Protein AF-A0A5C8LEH9-F1 (afdb_monomer)

Solvent-accessible surface area (backbone atoms only — not comparable to full-atom values): 22007 Å² total; per-residue (Å²): 129,84,75,70,71,78,50,83,78,53,68,77,45,60,78,86,58,99,51,100,43,78,84,42,37,83,46,74,67,47,55,51,51,51,51,53,37,51,52,45,47,50,53,49,49,55,48,48,50,47,54,72,64,46,74,37,50,75,50,79,31,68,38,71,67,57,43,46,71,78,45,72,70,73,61,79,68,18,31,35,40,29,52,49,61,94,88,46,72,64,41,40,31,29,26,50,94,88,37,81,38,77,45,86,61,76,58,58,67,46,80,37,66,39,74,86,69,55,64,84,79,64,54,75,81,23,34,38,34,19,64,75,78,71,43,36,27,40,23,54,94,94,40,79,40,78,63,50,76,94,51,105,78,73,74,84,83,58,96,81,70,80,74,75,68,76,75,78,64,72,78,55,77,89,65,48,74,65,48,54,50,51,53,50,54,48,52,50,51,52,51,54,51,52,51,51,52,53,49,53,52,52,53,52,51,51,53,49,53,52,53,58,54,62,74,77,43,55,77,66,52,46,49,50,50,53,51,49,46,64,70,66,48,73,71,87,76,81,70,68,39,76,54,54,62,36,94,84,43,69,64,51,66,94,35,69,53,27,37,39,76,58,90,55,27,41,37,38,40,32,27,34,26,46,76,67,89,64,53,65,40,55,49,26,40,44,58,72,95,66,26,33,84,53,68,45,75,47,79,46,83,47,101,88,40,50,38,34,43,36,33,35,55,69,13,43,30,31,43,32,49,62,82,86,76,77,48,76,49,78,48,77,46,78,47,72,42,69,81,73,85,71,72,85,72,70,90,85,72,80,77,87,83,87,81,87,80,88,81,84,89,83,89,131

pLDDT: mean 74.54, std 18.87, range [23.38, 97.19]

Secondary structure (DSSP, 8-state):
-PPP---HHHHT---SS--S-TTTSPPHHHHHHHHHHHHHHHHHHHHHHHHHHHSSEEEEES-HHHHHHH-SS--TT-EEEE--TTTS--EEEEEETTEEEEE----SEEEESSGGGS-SS--TT-EEEETTTTEEEEEETTEEEE-S---S------TT-----TTTTTTS----HHHHHHHHHHHHHHHHHHHHHHHHHHHHHHHHHHHHHHHHS-HHHHHHHHHHHHHHS------PEEPEE-TT--EEEEEEEEEEEETTEEEEEEEEEE----SEEEEEE--GGGS-SS-EEEEEEETTEEEEEEE-TT-EEEEEE-S-S-EE--EEEEEE----------TT----------------

Mean predicted aligned error: 21.25 Å

Radius of gyration: 31.83 Å; Cα contacts (8 Å, |Δi|>4): 447; chains: 1; bounding box: 82×80×78 Å

Structure (mmCIF, N/CA/C/O backbone):
data_AF-A0A5C8LEH9-F1
#
_entry.id   AF-A0A5C8LEH9-F1
#
loop_
_atom_site.group_PDB
_atom_site.id
_atom_site.type_symbol
_atom_site.label_atom_id
_atom_site.label_alt_id
_atom_site.label_comp_id
_atom_site.label_asym_id
_atom_site.label_entity_id
_atom_site.label_seq_id
_atom_site.pdbx_PDB_ins_code
_atom_site.Cartn_x
_atom_site.Cartn_y
_atom_site.Cartn_z
_atom_site.occupancy
_atom_site.B_iso_or_equiv
_atom_site.auth_seq_id
_atom_site.auth_comp_id
_atom_site.auth_asym_id
_atom_site.auth_atom_id
_atom_site.pdbx_PDB_model_num
ATOM 1 N N . MET A 1 1 ? -22.949 -15.343 6.586 1.00 51.31 1 MET A N 1
ATOM 2 C CA . MET A 1 1 ? -24.120 -15.179 7.479 1.00 51.31 1 MET A CA 1
ATOM 3 C C . MET A 1 1 ? -24.837 -13.888 7.100 1.00 51.31 1 MET A C 1
ATOM 5 O O . MET A 1 1 ? -24.166 -13.008 6.572 1.00 51.31 1 MET A O 1
ATOM 9 N N . PRO A 1 2 ? -26.169 -13.786 7.243 1.00 67.38 2 PRO A N 1
ATOM 10 C CA . PRO A 1 2 ? -26.874 -12.527 7.000 1.00 67.38 2 PRO A CA 1
ATOM 11 C C . PRO A 1 2 ? -26.439 -11.469 8.025 1.00 67.38 2 PRO A C 1
ATOM 13 O O . PRO A 1 2 ? -26.279 -11.807 9.193 1.00 67.38 2 PRO A O 1
ATOM 16 N N . ALA A 1 3 ? -26.257 -10.225 7.574 1.00 75.94 3 ALA A N 1
ATOM 17 C CA . ALA A 1 3 ? -25.852 -9.108 8.426 1.00 75.94 3 ALA A CA 1
ATOM 18 C C . ALA A 1 3 ? -26.869 -8.857 9.550 1.00 75.94 3 ALA A C 1
ATOM 20 O O . ALA A 1 3 ? -28.086 -8.993 9.342 1.00 75.94 3 ALA A O 1
ATOM 21 N N . ALA A 1 4 ? -26.367 -8.475 10.722 1.00 81.00 4 ALA A N 1
ATOM 22 C CA . ALA A 1 4 ? -27.166 -8.147 11.888 1.00 81.00 4 ALA A CA 1
ATOM 23 C C . ALA A 1 4 ? -28.152 -7.016 11.562 1.00 81.00 4 ALA A C 1
ATOM 25 O O . ALA A 1 4 ? -27.849 -6.067 10.829 1.00 81.00 4 ALA A O 1
ATOM 26 N N . ARG A 1 5 ? -29.370 -7.147 12.093 1.00 83.06 5 ARG A N 1
ATOM 27 C CA . ARG A 1 5 ? -30.445 -6.165 11.936 1.00 83.06 5 ARG A CA 1
ATOM 28 C C . ARG A 1 5 ? -30.811 -5.578 13.294 1.00 83.06 5 ARG A C 1
ATOM 30 O O . ARG A 1 5 ? -30.760 -6.321 14.273 1.00 83.06 5 ARG A O 1
ATOM 37 N N . PRO A 1 6 ? -31.269 -4.313 13.326 1.00 84.75 6 PRO A N 1
ATOM 38 C CA . PRO A 1 6 ? -31.858 -3.727 14.520 1.00 84.75 6 PRO A CA 1
ATOM 39 C C . PRO A 1 6 ? -32.951 -4.617 15.111 1.00 84.75 6 PRO A C 1
ATOM 41 O O . PRO A 1 6 ? -33.806 -5.147 14.389 1.00 84.75 6 PRO A O 1
ATOM 44 N N . SER A 1 7 ? -32.943 -4.740 16.430 1.00 86.56 7 SER A N 1
ATOM 45 C CA . SER A 1 7 ? -34.002 -5.332 17.223 1.00 86.56 7 SER A CA 1
ATOM 46 C C . SER A 1 7 ? -35.297 -4.542 17.039 1.00 86.56 7 SER A C 1
ATOM 48 O O . SER A 1 7 ? -35.306 -3.363 16.669 1.00 86.56 7 SER A O 1
ATOM 50 N N . SER A 1 8 ? -36.431 -5.178 17.332 1.00 83.06 8 SER A N 1
ATOM 51 C CA . SER A 1 8 ? -37.731 -4.499 17.289 1.00 83.06 8 SER A CA 1
ATOM 52 C C . SER A 1 8 ? -37.801 -3.300 18.238 1.00 83.06 8 SER A C 1
ATOM 54 O O . SER A 1 8 ? -38.553 -2.371 17.980 1.00 83.06 8 SER A O 1
ATOM 56 N N . ASN A 1 9 ? -37.021 -3.313 19.322 1.00 74.94 9 ASN A N 1
ATOM 57 C CA . ASN A 1 9 ? -37.016 -2.243 20.316 1.00 74.94 9 ASN A CA 1
ATOM 58 C C . ASN A 1 9 ? -36.163 -1.047 19.887 1.00 74.94 9 ASN A C 1
ATOM 60 O O . ASN A 1 9 ? -36.486 0.076 20.266 1.00 74.94 9 ASN A O 1
ATOM 64 N N . PHE A 1 10 ? -35.103 -1.279 19.109 1.00 78.50 10 PHE A N 1
ATOM 65 C CA . PHE A 1 10 ? -34.231 -0.219 18.611 1.00 78.50 10 PHE A CA 1
ATOM 66 C C . PHE A 1 10 ? -34.778 0.424 17.331 1.00 78.50 10 PHE A C 1
ATOM 68 O O . PHE A 1 10 ? -34.770 1.646 17.197 1.00 78.50 10 PHE A O 1
ATOM 75 N N . LYS A 1 11 ? -35.344 -0.387 16.426 1.00 78.31 11 LYS A N 1
ATOM 76 C CA . LYS A 1 11 ? -35.907 0.052 15.137 1.00 78.31 11 LYS A CA 1
ATOM 77 C C . LYS A 1 11 ? -36.889 1.227 15.253 1.00 78.31 11 LYS A C 1
ATOM 79 O O . LYS A 1 11 ? -36.925 2.073 14.363 1.00 78.31 11 LYS A O 1
ATOM 84 N N . ASP A 1 12 ? -37.710 1.242 16.301 1.00 73.25 12 ASP A N 1
ATOM 85 C CA . ASP A 1 12 ? -38.830 2.178 16.435 1.00 73.25 12 ASP A CA 1
ATOM 86 C C . ASP A 1 12 ? -38.492 3.404 17.317 1.00 73.25 12 ASP A C 1
ATOM 88 O O . ASP A 1 12 ? -39.370 4.220 17.605 1.00 73.25 12 ASP A O 1
ATOM 92 N N . LYS A 1 13 ? -37.231 3.562 17.753 1.00 73.50 13 LYS A N 1
ATOM 93 C CA . LYS A 1 13 ? -36.782 4.713 18.555 1.00 73.50 13 LYS A CA 1
ATOM 94 C C . LYS A 1 13 ? -36.331 5.872 17.666 1.00 73.50 13 LYS A C 1
ATOM 96 O O . LYS A 1 13 ? -35.558 5.701 16.730 1.00 73.50 13 LYS A O 1
ATOM 101 N N . THR A 1 14 ? -36.777 7.083 17.995 1.00 63.03 14 THR A N 1
ATOM 102 C CA . THR A 1 14 ? -36.418 8.315 17.277 1.00 63.03 14 THR A CA 1
ATOM 103 C C . THR A 1 14 ? -36.015 9.394 18.271 1.00 63.03 14 THR A C 1
ATOM 105 O O . THR A 1 14 ? -36.868 9.931 18.977 1.00 63.03 14 THR A O 1
ATOM 108 N N . ASN A 1 15 ? -34.731 9.752 18.306 1.00 59.22 15 ASN A N 1
ATOM 109 C CA . ASN A 1 15 ? -34.215 10.755 19.239 1.00 59.22 15 ASN A CA 1
ATOM 110 C C . ASN A 1 15 ? -34.188 12.159 18.605 1.00 59.22 15 ASN A C 1
ATOM 112 O O . ASN A 1 15 ? -33.140 12.778 18.464 1.00 59.22 15 ASN A O 1
ATOM 116 N N . ILE A 1 16 ? -35.348 12.636 18.141 1.00 56.56 16 ILE A N 1
ATOM 117 C CA . ILE A 1 16 ? -35.473 13.959 17.495 1.00 56.56 16 ILE A CA 1
ATOM 118 C C . ILE A 1 16 ? -35.630 15.065 18.552 1.00 56.56 16 ILE A C 1
ATOM 120 O O . ILE A 1 16 ? -35.364 16.238 18.297 1.00 56.56 16 ILE A O 1
ATOM 124 N N . THR A 1 17 ? -36.066 14.721 19.765 1.00 55.75 17 THR A N 1
ATOM 125 C CA . THR A 1 17 ? -36.229 15.675 20.867 1.00 55.75 17 THR A CA 1
ATOM 126 C C . THR A 1 17 ? -36.029 14.932 22.187 1.00 55.75 17 THR A C 1
ATOM 128 O O . THR A 1 17 ? -36.662 13.886 22.352 1.00 55.75 17 THR A O 1
ATOM 131 N N . PRO A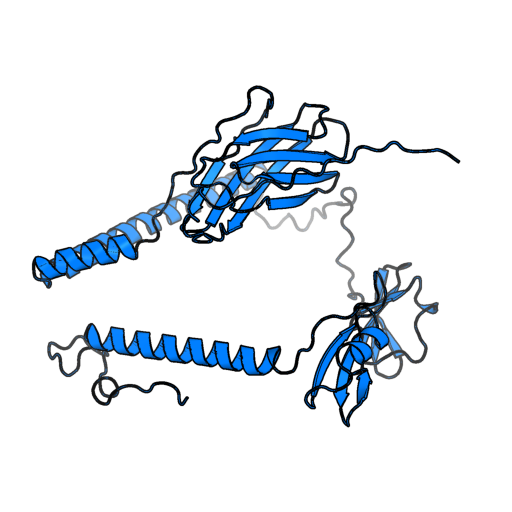 1 18 ? -35.194 15.432 23.122 1.00 54.06 18 PRO A N 1
ATOM 132 C CA . PRO A 1 18 ? -35.010 14.803 24.426 1.00 54.06 18 PRO A CA 1
ATOM 133 C C . PRO A 1 18 ? -36.369 14.644 25.109 1.00 54.06 18 PRO A C 1
ATOM 135 O O . PRO A 1 18 ? -37.055 15.620 25.418 1.00 54.06 18 PRO A O 1
ATOM 138 N N . SER A 1 19 ? -36.794 13.399 25.269 1.00 57.44 19 SER A N 1
ATOM 139 C CA . SER A 1 19 ? -38.095 13.020 25.803 1.00 57.44 19 SER A CA 1
ATOM 140 C C . SER A 1 19 ? -37.845 12.290 27.108 1.00 57.44 19 SER A C 1
ATOM 142 O O . SER A 1 19 ? -37.077 11.340 27.139 1.00 57.44 19 SER A O 1
ATOM 144 N N . VAL A 1 20 ? -38.551 12.666 28.175 1.00 61.78 20 VAL A N 1
ATOM 145 C CA . VAL A 1 20 ? -38.455 12.039 29.512 1.00 61.78 20 VAL A CA 1
ATOM 146 C C . VAL A 1 20 ? -38.874 10.554 29.529 1.00 61.78 20 VAL A C 1
ATOM 148 O O . VAL A 1 20 ? -38.928 9.920 30.583 1.00 61.78 20 VAL A O 1
ATOM 151 N N . ASN A 1 21 ? -39.243 9.991 28.377 1.00 69.31 21 ASN A N 1
ATOM 152 C CA . ASN A 1 21 ? -39.763 8.645 28.234 1.00 69.31 21 ASN A CA 1
ATOM 153 C C . ASN A 1 21 ? -38.708 7.701 27.638 1.00 69.31 21 ASN A C 1
ATOM 155 O O . ASN A 1 21 ? -38.449 7.713 26.433 1.00 69.31 21 ASN A O 1
ATOM 159 N N . ARG A 1 22 ? -38.207 6.781 28.474 1.00 61.84 22 ARG A N 1
ATOM 160 C CA . ARG A 1 22 ? -37.277 5.695 28.100 1.00 61.84 22 ARG A CA 1
ATOM 161 C C . ARG A 1 22 ? -37.752 4.796 26.948 1.00 61.84 22 ARG A C 1
ATOM 163 O O . ARG A 1 22 ? -36.949 4.060 26.391 1.00 61.84 22 ARG A O 1
ATOM 170 N N . LYS A 1 23 ? -39.042 4.810 26.587 1.00 66.38 23 LYS A N 1
ATOM 171 C CA . LYS A 1 23 ? -39.544 4.085 25.403 1.00 66.38 23 LYS A CA 1
ATOM 172 C C . LYS A 1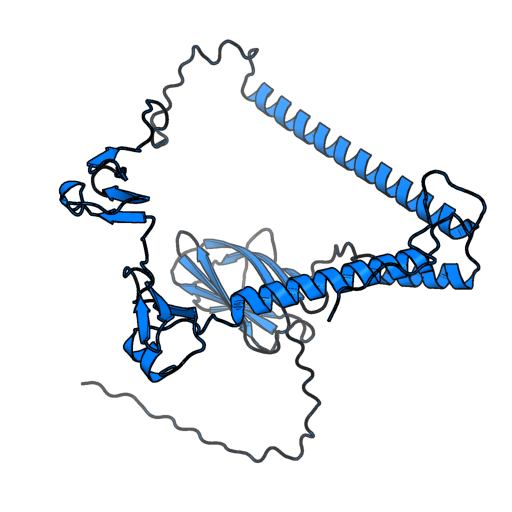 23 ? -39.220 4.786 24.083 1.00 66.38 23 LYS A C 1
ATOM 174 O O . LYS A 1 23 ? -39.227 4.132 23.050 1.00 66.38 23 LYS A O 1
ATOM 179 N N . THR A 1 24 ? -38.982 6.094 24.117 1.00 63.78 24 THR A N 1
ATOM 180 C CA . THR A 1 24 ? -38.711 6.929 22.936 1.00 63.78 24 THR A CA 1
ATOM 181 C C . THR A 1 24 ? -37.273 7.435 22.880 1.00 63.78 24 THR A C 1
ATOM 183 O O . THR A 1 24 ? -36.835 7.894 21.832 1.00 63.78 24 THR A O 1
ATOM 186 N N . GLU A 1 25 ? -36.552 7.364 23.998 1.00 69.69 25 GLU A N 1
ATOM 187 C CA . GLU A 1 25 ? -35.171 7.821 24.120 1.00 69.69 25 GLU A CA 1
ATOM 188 C C . GLU A 1 25 ? -34.191 6.662 23.886 1.00 69.69 25 GLU A C 1
ATOM 190 O O . GLU A 1 25 ? -34.453 5.526 24.295 1.00 69.69 25 GLU A O 1
ATOM 195 N N . ALA A 1 26 ? -33.073 6.953 23.219 1.00 73.12 26 ALA A N 1
ATOM 196 C CA . ALA A 1 26 ? -31.990 5.993 23.049 1.00 73.12 26 ALA A CA 1
ATOM 197 C C . ALA A 1 26 ? -31.284 5.770 24.397 1.00 73.12 26 ALA A C 1
ATOM 199 O O . ALA A 1 26 ? -30.818 6.720 25.028 1.00 73.12 26 ALA A O 1
ATOM 200 N N . THR A 1 27 ? -31.222 4.524 24.850 1.00 79.81 27 THR A N 1
ATOM 201 C CA . THR A 1 27 ? -30.553 4.101 26.080 1.00 79.81 27 THR A CA 1
ATOM 202 C C . THR A 1 27 ? -29.141 3.600 25.782 1.00 79.81 27 THR A C 1
ATOM 204 O O . THR A 1 27 ? -28.771 3.385 24.628 1.00 79.81 27 THR A O 1
ATOM 207 N N . ALA A 1 28 ? -28.333 3.394 26.824 1.00 76.75 28 ALA A N 1
ATOM 208 C CA . ALA A 1 28 ? -26.988 2.838 26.671 1.00 76.75 28 ALA A CA 1
ATOM 209 C C . ALA A 1 28 ? -27.004 1.467 25.968 1.00 76.75 28 ALA A C 1
ATOM 211 O O . ALA A 1 28 ? -26.130 1.183 25.154 1.00 76.75 28 ALA A O 1
ATOM 212 N N . GLU A 1 29 ? -28.028 0.653 26.228 1.00 77.38 29 GLU A N 1
ATOM 213 C CA . GLU A 1 29 ? -28.230 -0.643 25.580 1.00 77.38 29 GLU A CA 1
ATOM 214 C C . GLU A 1 29 ? -28.508 -0.503 24.077 1.00 77.38 29 GLU A C 1
ATOM 216 O O . GLU A 1 29 ? -28.007 -1.305 23.294 1.00 77.38 29 GLU A O 1
ATOM 221 N N . ASP A 1 30 ? -29.241 0.532 23.653 1.00 78.38 30 ASP A N 1
ATOM 222 C CA . ASP A 1 30 ? -29.480 0.791 22.227 1.00 78.38 30 ASP A CA 1
ATOM 223 C C . ASP A 1 30 ? -28.192 1.214 21.508 1.00 78.38 30 ASP A C 1
ATOM 225 O O . ASP A 1 30 ? -27.934 0.791 20.384 1.00 78.38 30 ASP A O 1
ATOM 229 N N . PHE A 1 31 ? -27.356 2.036 22.153 1.00 81.88 31 PHE A N 1
ATOM 230 C CA . PHE A 1 31 ? -26.053 2.417 21.598 1.00 81.88 31 PHE A CA 1
ATOM 231 C C . PHE A 1 31 ? -25.092 1.228 21.529 1.00 81.88 31 PHE A C 1
ATOM 233 O O . PHE A 1 31 ? -24.331 1.114 20.569 1.00 81.88 31 PHE A O 1
ATOM 240 N N . GLN A 1 32 ? -25.151 0.322 22.508 1.00 82.94 32 GLN A N 1
ATOM 241 C CA . GLN A 1 32 ? -24.412 -0.934 22.461 1.00 82.94 32 GLN A CA 1
ATOM 242 C C . GLN A 1 32 ? -24.888 -1.817 21.298 1.00 82.94 32 GLN A C 1
ATOM 244 O O . GLN A 1 32 ? -24.053 -2.354 20.572 1.00 82.94 32 GLN A O 1
ATOM 249 N N . GLU A 1 33 ? -26.202 -1.936 21.085 1.00 86.50 33 GLU A N 1
ATOM 250 C CA . GLU A 1 33 ? -26.772 -2.676 19.953 1.00 86.50 33 GLU A CA 1
ATOM 251 C C . GLU A 1 33 ? -26.346 -2.061 18.608 1.00 86.50 33 GLU A C 1
ATOM 253 O O . GLU A 1 33 ? -25.909 -2.777 17.708 1.00 86.50 33 GLU A O 1
ATOM 258 N N . ALA A 1 34 ? -26.401 -0.732 18.480 1.00 84.00 34 ALA A N 1
ATOM 259 C CA . ALA A 1 34 ? -25.951 -0.024 17.284 1.00 84.00 34 ALA A CA 1
ATOM 260 C C . ALA A 1 34 ? -24.462 -0.269 16.994 1.00 84.00 34 ALA A C 1
ATOM 262 O O . ALA A 1 34 ? -24.105 -0.569 15.856 1.00 84.00 34 ALA A O 1
ATOM 263 N N . GLY A 1 35 ? -23.607 -0.198 18.022 1.00 86.50 35 GLY A N 1
ATOM 264 C CA . GLY A 1 35 ? -22.182 -0.514 17.906 1.00 86.50 35 GLY A CA 1
ATOM 265 C C . GLY A 1 35 ? -21.944 -1.942 17.413 1.00 86.50 35 GLY A C 1
ATOM 266 O O . GLY A 1 35 ? -21.220 -2.142 16.446 1.00 86.50 35 GLY A O 1
ATOM 267 N N . GLN A 1 36 ? -22.642 -2.924 17.990 1.00 86.94 36 GLN A N 1
ATOM 268 C CA . GLN A 1 36 ? -22.547 -4.325 17.562 1.00 86.94 36 GLN A CA 1
ATOM 269 C C . GLN A 1 36 ? -22.993 -4.539 16.109 1.00 86.94 36 GLN A C 1
ATOM 271 O O . GLN A 1 36 ? -22.399 -5.350 15.401 1.00 86.94 36 GLN A O 1
ATOM 276 N N . ILE A 1 37 ? -24.024 -3.822 15.650 1.00 87.12 37 ILE A N 1
ATOM 277 C CA . ILE A 1 37 ? -24.474 -3.876 14.251 1.00 87.12 37 ILE A CA 1
ATOM 278 C C . ILE A 1 37 ? -23.410 -3.285 13.319 1.00 87.12 37 ILE A C 1
ATOM 280 O O . ILE A 1 37 ? -23.141 -3.868 12.269 1.00 87.12 37 ILE A O 1
ATOM 284 N N . PHE A 1 38 ? -22.792 -2.160 13.691 1.00 87.69 38 PHE A N 1
ATOM 285 C CA . PHE A 1 38 ? -21.712 -1.572 12.898 1.00 87.69 38 PHE A CA 1
ATOM 286 C C . PHE A 1 38 ? -20.486 -2.484 12.830 1.00 87.69 38 PHE A C 1
ATOM 288 O O . PHE A 1 38 ? -19.962 -2.688 11.737 1.00 87.69 38 PHE A O 1
ATOM 295 N N . ASP A 1 39 ? -20.086 -3.088 13.949 1.00 88.94 39 ASP A N 1
ATOM 296 C CA . ASP A 1 39 ? -18.977 -4.044 13.989 1.00 88.94 39 ASP A CA 1
ATOM 297 C C . ASP A 1 39 ? -19.269 -5.285 13.127 1.00 88.94 39 ASP A C 1
ATOM 299 O O . ASP A 1 39 ? -18.402 -5.745 12.385 1.00 88.94 39 ASP A O 1
ATOM 303 N N . ASP A 1 40 ? -20.491 -5.830 13.169 1.00 90.12 40 ASP A N 1
ATOM 304 C CA . ASP A 1 40 ? -20.900 -6.950 12.306 1.00 90.12 40 ASP A CA 1
ATOM 305 C C . ASP A 1 40 ? -20.823 -6.583 10.816 1.00 90.12 40 ASP A C 1
ATOM 307 O O . ASP A 1 40 ? -20.315 -7.361 10.005 1.00 90.12 40 ASP A O 1
ATOM 311 N N . HIS A 1 41 ? -21.278 -5.382 10.446 1.00 86.25 41 HIS A N 1
ATOM 312 C CA . HIS A 1 41 ? -21.237 -4.917 9.057 1.00 86.25 41 HIS A CA 1
ATOM 313 C C . HIS A 1 41 ? -19.805 -4.674 8.585 1.00 86.25 41 HIS A C 1
ATOM 315 O O . HIS A 1 41 ? -19.472 -5.098 7.480 1.00 86.25 41 HIS A O 1
ATOM 321 N N . ALA A 1 42 ? -18.958 -4.061 9.415 1.00 83.00 42 ALA A N 1
ATOM 322 C CA . ALA A 1 42 ? -17.541 -3.869 9.122 1.00 83.00 42 ALA A CA 1
ATOM 323 C C . ALA A 1 42 ? -16.840 -5.218 8.902 1.00 83.00 42 ALA A C 1
ATOM 325 O O . ALA A 1 42 ? -16.275 -5.447 7.838 1.00 83.00 42 ALA A O 1
ATOM 326 N N . ASN A 1 43 ? -17.010 -6.168 9.828 1.00 83.06 43 ASN A N 1
ATOM 327 C CA . ASN A 1 43 ? -16.460 -7.518 9.690 1.00 83.06 43 ASN A CA 1
ATOM 328 C C . ASN A 1 43 ? -16.966 -8.231 8.428 1.00 83.06 43 ASN A C 1
ATOM 330 O O . ASN A 1 43 ? -16.220 -8.970 7.784 1.00 83.06 43 ASN A O 1
ATOM 334 N N . ARG A 1 44 ? -18.242 -8.048 8.060 1.00 83.94 44 ARG A N 1
ATOM 335 C CA . ARG A 1 44 ? -18.797 -8.672 6.855 1.00 83.94 44 ARG A CA 1
ATOM 336 C C . ARG A 1 44 ? -18.253 -8.038 5.579 1.00 83.94 44 ARG A C 1
ATOM 338 O O . ARG A 1 44 ? -18.069 -8.771 4.610 1.00 83.94 44 ARG A O 1
ATOM 345 N N . ILE A 1 45 ? -18.018 -6.728 5.566 1.00 80.69 45 ILE A N 1
ATOM 346 C CA . ILE A 1 45 ? -17.363 -6.033 4.453 1.00 80.69 45 ILE A CA 1
ATOM 347 C C . ILE A 1 45 ? -15.923 -6.516 4.330 1.00 80.69 45 ILE A C 1
ATOM 349 O O . ILE A 1 45 ? -15.567 -6.979 3.255 1.00 80.69 45 ILE A O 1
ATOM 353 N N . ASP A 1 46 ? -15.159 -6.541 5.421 1.00 77.31 46 ASP A N 1
ATOM 354 C CA . ASP A 1 46 ? -13.784 -7.049 5.425 1.00 77.31 46 ASP A CA 1
ATOM 355 C C . ASP A 1 46 ? -13.729 -8.495 4.929 1.00 77.31 46 ASP A C 1
ATOM 357 O O . ASP A 1 46 ? -12.890 -8.855 4.108 1.00 77.31 46 ASP A O 1
ATOM 361 N N . GLN A 1 47 ? -14.663 -9.340 5.375 1.00 78.50 47 GLN A N 1
ATOM 362 C CA . GLN A 1 47 ? -14.766 -10.713 4.896 1.00 78.50 47 GLN A CA 1
ATOM 363 C C . GLN A 1 47 ? -15.101 -10.770 3.403 1.00 78.50 47 GLN A C 1
ATOM 365 O O . GLN A 1 47 ? -14.514 -11.580 2.697 1.00 78.50 47 GLN A O 1
ATOM 370 N N . LEU A 1 48 ? -16.040 -9.954 2.920 1.00 76.88 48 LEU A N 1
ATOM 371 C CA . LEU A 1 48 ? -16.415 -9.920 1.507 1.00 76.88 48 LEU A CA 1
ATOM 372 C C . LEU A 1 48 ? -15.286 -9.378 0.637 1.00 76.88 48 LEU A C 1
ATOM 374 O O . LEU A 1 48 ? -15.066 -9.918 -0.436 1.00 76.88 48 LEU A O 1
ATOM 378 N N . GLU A 1 49 ? -14.558 -8.358 1.078 1.00 75.44 49 GLU A N 1
ATOM 379 C CA . GLU A 1 49 ? -13.368 -7.868 0.387 1.00 75.44 49 GLU A CA 1
ATOM 380 C C . GLU A 1 49 ? -12.277 -8.934 0.379 1.00 75.44 49 GLU A C 1
ATOM 382 O O . GLU A 1 49 ? -11.669 -9.181 -0.657 1.00 75.44 49 GLU A O 1
ATOM 387 N N . ASN A 1 50 ? -12.083 -9.642 1.490 1.00 69.94 50 ASN A N 1
ATOM 388 C CA . ASN A 1 50 ? -11.110 -10.721 1.559 1.00 69.94 50 ASN A CA 1
ATOM 389 C C . ASN A 1 50 ? -11.511 -11.908 0.655 1.00 69.94 50 ASN A C 1
ATOM 391 O O . ASN A 1 50 ? -10.693 -12.423 -0.103 1.00 69.94 50 ASN A O 1
ATOM 395 N N . GLU A 1 51 ? -12.793 -12.281 0.644 1.00 72.88 51 GLU A N 1
ATOM 396 C CA . GLU A 1 51 ? -13.368 -13.277 -0.272 1.00 72.88 51 GLU A CA 1
ATOM 397 C C . GLU A 1 51 ? -13.234 -12.831 -1.742 1.00 72.88 51 GLU A C 1
ATOM 399 O O . GLU A 1 51 ? -12.836 -13.628 -2.585 1.00 72.88 51 GLU A O 1
ATOM 404 N N . LEU A 1 52 ? -13.501 -11.562 -2.060 1.00 64.75 52 LEU A N 1
ATOM 405 C CA . LEU A 1 52 ? -13.507 -11.045 -3.433 1.00 64.75 52 LEU A CA 1
ATOM 406 C C . LEU A 1 52 ? -12.097 -10.797 -3.995 1.00 64.75 52 LEU A C 1
ATOM 408 O O . LEU A 1 52 ? -11.878 -10.985 -5.190 1.00 64.75 52 LEU A O 1
ATOM 412 N N . TYR A 1 53 ? -11.144 -10.364 -3.164 1.00 59.09 53 TYR A N 1
ATOM 413 C CA . TYR A 1 53 ? -9.793 -9.998 -3.605 1.00 59.09 53 TYR A CA 1
ATOM 414 C C . TYR A 1 53 ? -8.751 -11.104 -3.411 1.00 59.09 53 TYR A C 1
ATOM 416 O O . TYR A 1 53 ? -7.776 -11.133 -4.165 1.00 59.09 53 TYR A O 1
ATOM 424 N N . HIS A 1 54 ? -8.932 -12.026 -2.457 1.00 64.75 54 HIS A N 1
ATOM 425 C CA . HIS A 1 54 ? -7.926 -13.054 -2.165 1.00 64.75 54 HIS A CA 1
ATOM 426 C C . HIS A 1 54 ? -8.300 -14.468 -2.599 1.00 64.75 54 HIS A C 1
ATOM 428 O O . HIS A 1 54 ? -7.386 -15.268 -2.789 1.00 64.75 54 HIS A O 1
ATOM 434 N N . GLN A 1 55 ? -9.582 -14.804 -2.798 1.00 67.31 55 GLN A N 1
ATOM 435 C CA . GLN A 1 55 ? -9.941 -16.186 -3.149 1.00 67.31 55 GLN A CA 1
ATOM 436 C C . GLN A 1 55 ? -9.359 -16.615 -4.505 1.00 67.31 55 GLN A C 1
ATOM 438 O O . GLN A 1 55 ? -8.974 -17.772 -4.673 1.00 67.31 55 GLN A O 1
ATOM 443 N N . ASP A 1 56 ? -9.224 -15.661 -5.424 1.00 84.31 56 ASP A N 1
ATOM 444 C CA . ASP A 1 56 ? -8.709 -15.896 -6.768 1.00 84.31 56 ASP A CA 1
ATOM 445 C C 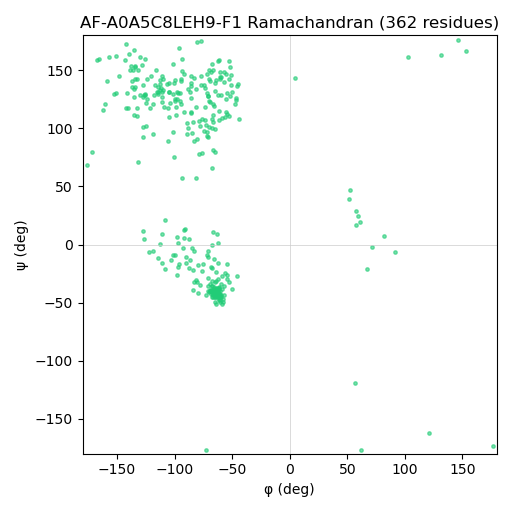. ASP A 1 56 ? -7.243 -15.471 -6.932 1.00 84.31 56 ASP A C 1
ATOM 447 O O . ASP A 1 56 ? -6.637 -15.782 -7.953 1.00 84.31 56 ASP A O 1
ATOM 451 N N . PHE A 1 57 ? -6.628 -14.785 -5.961 1.00 90.50 57 PHE A N 1
ATOM 452 C CA . PHE A 1 57 ? -5.233 -14.360 -6.095 1.00 90.50 57 PHE A CA 1
ATOM 453 C C . PHE A 1 57 ? -4.257 -15.454 -5.653 1.00 90.50 57 PHE A C 1
ATOM 455 O O . PHE A 1 57 ? -4.126 -15.768 -4.473 1.00 90.50 57 PHE A O 1
ATOM 462 N N . ILE A 1 58 ? -3.506 -15.991 -6.611 1.00 92.25 58 ILE A N 1
ATOM 463 C CA . ILE A 1 58 ? -2.567 -17.100 -6.401 1.00 92.25 58 ILE A CA 1
ATOM 464 C C . ILE A 1 58 ? -1.172 -16.623 -5.960 1.00 92.25 58 ILE A C 1
ATOM 466 O O . ILE A 1 58 ? -0.410 -17.393 -5.374 1.00 92.25 58 ILE A O 1
ATOM 470 N N . GLY A 1 59 ? -0.824 -15.355 -6.203 1.00 90.50 59 GLY A N 1
ATOM 471 C CA . GLY A 1 59 ? 0.428 -14.751 -5.738 1.00 90.50 59 GLY A CA 1
ATOM 472 C C . GLY A 1 59 ? 1.333 -14.205 -6.844 1.00 90.50 59 GLY A C 1
ATOM 473 O O . GLY A 1 59 ? 0.909 -13.952 -7.976 1.00 90.50 59 GLY A O 1
ATOM 474 N N . TYR A 1 60 ? 2.604 -14.007 -6.483 1.00 92.06 60 TYR A N 1
ATOM 475 C CA . TYR A 1 60 ? 3.646 -13.461 -7.351 1.00 92.06 60 TYR A CA 1
ATOM 476 C C . TYR A 1 60 ? 4.628 -14.543 -7.796 1.00 92.06 60 TYR A C 1
ATOM 478 O O . TYR A 1 60 ? 5.082 -15.351 -6.988 1.00 92.06 60 TYR A O 1
ATOM 486 N N . PHE A 1 61 ? 5.009 -14.516 -9.072 1.00 94.75 61 PHE A N 1
ATOM 487 C CA . PHE A 1 61 ? 5.904 -15.502 -9.677 1.00 94.75 61 PHE A CA 1
ATOM 488 C C . PHE A 1 61 ? 6.979 -14.825 -10.522 1.00 94.75 61 PHE A C 1
ATOM 490 O O . PHE A 1 61 ? 6.781 -13.732 -11.042 1.00 94.75 61 PHE A O 1
ATOM 497 N N . SER A 1 62 ? 8.126 -15.481 -10.685 1.00 92.50 62 SER A N 1
ATOM 498 C CA . SER A 1 62 ? 9.223 -14.961 -11.512 1.00 92.50 62 SER A CA 1
ATOM 499 C C . SER A 1 62 ? 9.103 -15.336 -12.989 1.00 92.50 62 SER A C 1
ATOM 501 O O . SER A 1 62 ? 9.849 -14.811 -13.805 1.00 92.50 62 SER A O 1
ATOM 503 N N . SER A 1 63 ? 8.225 -16.284 -13.336 1.00 93.75 63 SER A N 1
ATOM 504 C CA . SER A 1 63 ? 7.998 -16.746 -14.713 1.00 93.75 63 SER A CA 1
ATOM 505 C C . SER A 1 63 ? 6.712 -17.569 -14.835 1.00 93.75 63 SER A C 1
ATOM 507 O O . SER A 1 63 ? 6.259 -18.163 -13.850 1.00 93.75 63 SER A O 1
ATOM 509 N N . LEU A 1 64 ? 6.165 -17.688 -16.054 1.00 93.81 64 LEU A N 1
ATOM 510 C CA . LEU A 1 64 ? 4.984 -18.527 -16.318 1.00 93.81 64 LEU A CA 1
ATOM 511 C C . LEU A 1 64 ? 5.261 -19.999 -16.001 1.00 93.81 64 LEU A C 1
ATOM 513 O O . LEU A 1 64 ? 4.406 -20.682 -15.448 1.00 93.81 64 LEU A O 1
ATOM 517 N N . ALA A 1 65 ? 6.481 -20.464 -16.278 1.00 95.88 65 ALA A N 1
ATOM 518 C CA . ALA A 1 65 ? 6.911 -21.814 -15.939 1.00 95.88 65 ALA A CA 1
ATOM 519 C C . ALA A 1 65 ? 6.831 -22.069 -14.424 1.00 95.88 65 ALA A C 1
ATOM 521 O O . ALA A 1 65 ? 6.325 -23.105 -14.007 1.00 95.88 65 ALA A O 1
ATOM 522 N N . SER A 1 66 ? 7.266 -21.112 -13.592 1.00 96.19 66 SER A N 1
ATOM 523 C CA . SER A 1 66 ? 7.155 -21.242 -12.131 1.00 96.19 66 SER A CA 1
ATOM 524 C C . SER A 1 66 ? 5.705 -21.210 -11.636 1.00 96.19 66 SER A C 1
ATOM 526 O O . SER A 1 66 ? 5.367 -21.946 -10.712 1.00 96.19 66 SER A O 1
ATOM 528 N N . LEU A 1 67 ? 4.837 -20.415 -12.270 1.00 96.50 67 LEU A N 1
ATOM 529 C CA . LEU A 1 67 ? 3.403 -20.399 -11.981 1.00 96.50 67 LEU A CA 1
ATOM 530 C C . LEU A 1 67 ? 2.764 -21.753 -12.315 1.00 96.50 67 LEU A C 1
ATOM 532 O O . LEU A 1 67 ? 2.131 -22.358 -11.459 1.00 96.50 67 LEU A O 1
ATOM 536 N N . GLN A 1 68 ? 2.991 -22.270 -13.524 1.00 97.00 68 GLN A N 1
ATOM 537 C CA . GLN A 1 68 ? 2.453 -23.556 -13.979 1.00 97.00 68 GLN A CA 1
ATOM 538 C C . GLN A 1 68 ? 3.009 -24.751 -13.191 1.00 97.00 68 GLN A C 1
ATOM 540 O O . GLN A 1 68 ? 2.293 -25.727 -12.989 1.00 97.00 68 GLN A O 1
ATOM 545 N N . ALA A 1 69 ? 4.263 -24.682 -12.730 1.00 97.19 69 ALA A N 1
ATOM 546 C CA . ALA A 1 69 ? 4.874 -25.730 -11.916 1.00 97.19 69 ALA A CA 1
ATOM 547 C C . ALA A 1 69 ? 4.277 -25.802 -10.501 1.00 97.19 69 ALA A C 1
ATOM 549 O O . ALA A 1 69 ? 4.049 -26.897 -9.995 1.00 97.19 69 ALA A O 1
ATOM 550 N N . ASN A 1 70 ? 4.017 -24.651 -9.871 1.00 96.62 70 ASN A N 1
ATOM 551 C CA . ASN A 1 70 ? 3.440 -24.594 -8.524 1.00 96.62 70 ASN A CA 1
ATOM 552 C C . ASN A 1 70 ? 1.908 -24.735 -8.530 1.00 96.62 70 ASN A C 1
ATOM 554 O O . ASN A 1 70 ? 1.341 -25.300 -7.601 1.00 96.62 70 ASN A O 1
ATOM 558 N N . TYR A 1 71 ? 1.248 -24.249 -9.585 1.00 96.50 71 TYR A N 1
ATOM 559 C CA . TYR A 1 71 ? -0.206 -24.240 -9.747 1.00 96.50 71 TYR A CA 1
ATOM 560 C C . TYR A 1 71 ? -0.596 -24.777 -11.132 1.00 96.50 71 TYR A C 1
ATOM 562 O O . TYR A 1 71 ? -1.058 -24.018 -11.989 1.00 96.50 71 TYR A O 1
ATOM 570 N N . PRO A 1 72 ? -0.434 -26.091 -11.385 1.00 96.44 72 PRO A N 1
ATOM 571 C CA . PRO A 1 72 ? -0.848 -26.702 -12.653 1.00 96.44 72 PRO A CA 1
ATOM 572 C C . PRO A 1 72 ? -2.370 -26.621 -12.867 1.00 96.44 72 PRO A C 1
ATOM 574 O O . PRO A 1 72 ? -2.848 -26.627 -14.002 1.00 96.44 72 PRO A O 1
ATOM 577 N N . THR A 1 73 ? -3.125 -26.504 -11.772 1.00 95.81 73 THR A N 1
ATOM 578 C CA . THR A 1 73 ? -4.569 -26.264 -11.736 1.00 95.81 73 THR A CA 1
ATOM 579 C C . THR A 1 73 ? -4.891 -25.186 -10.709 1.00 95.81 73 THR A C 1
ATOM 581 O O . THR A 1 73 ? -4.297 -25.186 -9.631 1.00 95.81 73 THR A O 1
ATOM 584 N N . ALA A 1 74 ? -5.853 -24.317 -11.006 1.00 93.50 74 ALA A N 1
ATOM 585 C CA . ALA A 1 74 ? -6.392 -23.328 -10.075 1.00 93.50 74 ALA A CA 1
ATOM 586 C C . ALA A 1 74 ? -7.922 -23.230 -10.250 1.00 93.50 74 ALA A C 1
ATOM 588 O O . ALA A 1 74 ? -8.446 -23.731 -11.251 1.00 93.50 74 ALA A O 1
ATOM 589 N N . PRO A 1 75 ? -8.663 -22.642 -9.295 1.00 92.50 75 PRO A N 1
ATOM 590 C CA . PRO A 1 75 ? -10.048 -22.239 -9.529 1.00 92.50 75 PRO A CA 1
ATOM 591 C C . PRO A 1 75 ? -10.180 -21.396 -10.810 1.00 92.50 75 PRO A C 1
ATOM 593 O O . PRO A 1 75 ? -9.268 -20.654 -11.178 1.00 92.50 75 PRO A O 1
ATOM 596 N N . ASP A 1 76 ? -11.302 -21.526 -11.521 1.00 89.62 76 ASP A N 1
ATOM 597 C CA . ASP A 1 76 ? -11.548 -20.681 -12.696 1.00 89.62 76 ASP A CA 1
ATOM 598 C C . ASP A 1 76 ? -11.571 -19.205 -12.275 1.00 89.62 76 ASP A C 1
ATOM 600 O O . ASP A 1 76 ? -12.066 -18.885 -11.200 1.00 89.62 76 ASP A O 1
ATOM 604 N N . GLN A 1 77 ? -11.024 -18.324 -13.115 1.00 86.50 77 GLN A N 1
ATOM 605 C CA . GLN A 1 77 ? -10.800 -16.893 -12.842 1.00 86.50 77 GLN A CA 1
ATOM 606 C C . GLN A 1 77 ? -9.690 -16.552 -11.841 1.00 86.50 77 GLN A C 1
ATOM 608 O O . GLN A 1 77 ? -9.371 -15.365 -11.708 1.00 86.50 77 GLN A O 1
ATOM 613 N N . SER A 1 78 ? -9.026 -17.546 -11.238 1.00 93.00 78 SER A N 1
ATOM 614 C CA . SER A 1 78 ? -7.816 -17.307 -10.449 1.00 93.00 78 SER A CA 1
ATOM 615 C C . SER A 1 78 ? -6.783 -16.510 -11.241 1.00 93.00 78 SER A C 1
ATOM 617 O O . SER A 1 78 ? -6.614 -16.722 -12.440 1.00 93.00 78 SER A O 1
ATOM 619 N N . PHE A 1 79 ? -6.067 -15.598 -10.593 1.00 93.06 79 PHE A N 1
ATOM 620 C CA . PHE A 1 79 ? -5.063 -14.756 -11.217 1.00 93.06 79 PHE A CA 1
ATOM 621 C C . PHE A 1 79 ? -3.748 -14.737 -10.439 1.00 93.06 79 PHE A C 1
ATOM 623 O O . PHE A 1 79 ? -3.700 -14.892 -9.222 1.00 93.06 79 PHE A O 1
ATOM 630 N N . ALA A 1 80 ? -2.658 -14.541 -11.167 1.00 93.56 80 ALA A N 1
ATOM 631 C CA . ALA A 1 80 ? -1.309 -14.440 -10.637 1.00 93.56 80 ALA A CA 1
ATOM 632 C C . ALA A 1 80 ? -0.564 -13.309 -11.346 1.00 93.56 80 ALA A C 1
ATOM 634 O O . ALA A 1 80 ? -0.867 -12.983 -12.496 1.00 93.56 80 ALA A O 1
ATOM 635 N N . ILE A 1 81 ? 0.424 -12.722 -10.675 1.00 91.00 81 ILE A N 1
ATOM 636 C CA . ILE A 1 81 ? 1.253 -11.656 -11.245 1.00 91.00 81 ILE A CA 1
ATOM 637 C C . ILE A 1 81 ? 2.661 -12.194 -11.468 1.00 91.00 81 ILE A C 1
ATOM 639 O O . ILE A 1 81 ? 3.298 -12.713 -10.551 1.00 91.00 81 ILE A O 1
ATOM 643 N N . ILE A 1 82 ? 3.170 -12.043 -12.684 1.00 91.88 82 ILE A N 1
ATOM 644 C CA . ILE A 1 82 ? 4.536 -12.408 -13.036 1.00 91.88 82 ILE A CA 1
ATOM 645 C C . ILE A 1 82 ? 5.409 -11.160 -13.014 1.00 91.88 82 ILE A C 1
ATOM 647 O O . ILE A 1 82 ? 5.188 -10.218 -13.773 1.00 91.88 82 ILE A O 1
ATOM 651 N N . VAL A 1 83 ? 6.412 -11.161 -12.139 1.00 87.69 83 VAL A N 1
ATOM 652 C CA . VAL A 1 83 ? 7.371 -10.071 -11.947 1.00 87.69 83 VAL A CA 1
ATOM 653 C C . VAL A 1 83 ? 8.707 -10.490 -12.555 1.00 87.69 83 VAL A C 1
ATOM 655 O O . VAL A 1 83 ? 9.567 -11.079 -11.901 1.00 87.69 83 VAL A O 1
ATOM 658 N N . ASN A 1 84 ? 8.881 -10.188 -13.838 1.00 78.88 84 ASN A N 1
ATOM 659 C CA . ASN A 1 84 ? 10.048 -10.581 -14.628 1.00 78.88 84 ASN A CA 1
ATOM 660 C C . ASN A 1 84 ? 11.254 -9.633 -14.400 1.00 78.88 84 ASN A C 1
ATOM 662 O O . ASN A 1 84 ? 11.771 -9.027 -15.328 1.00 78.88 84 ASN A O 1
ATOM 666 N N . GLY A 1 85 ? 11.725 -9.471 -13.161 1.00 73.75 85 GLY A N 1
ATOM 667 C CA . GLY A 1 85 ? 12.920 -8.664 -12.857 1.00 73.75 85 GLY A CA 1
ATOM 668 C C . GLY A 1 85 ? 12.822 -7.165 -13.212 1.00 73.75 85 GLY A C 1
ATOM 669 O O . GLY A 1 85 ? 11.783 -6.649 -13.624 1.00 73.75 85 GLY A O 1
ATOM 670 N N . ALA A 1 86 ? 13.918 -6.426 -13.007 1.00 60.91 86 ALA A N 1
ATOM 671 C CA . ALA A 1 86 ? 13.946 -4.983 -13.246 1.00 60.91 86 ALA A CA 1
ATOM 672 C C . ALA A 1 86 ? 13.778 -4.674 -14.748 1.00 60.91 86 ALA A C 1
ATOM 674 O O . ALA A 1 86 ? 14.619 -5.057 -15.558 1.00 60.91 86 ALA A O 1
ATOM 675 N N . ASN A 1 87 ? 12.728 -3.919 -15.093 1.00 57.84 87 ASN A N 1
ATOM 676 C CA . ASN A 1 87 ? 12.378 -3.379 -16.423 1.00 57.84 87 ASN A CA 1
ATOM 677 C C . ASN A 1 87 ? 11.468 -4.217 -17.340 1.00 57.84 87 ASN A C 1
ATOM 679 O O . ASN A 1 87 ? 11.012 -3.682 -18.356 1.00 57.84 87 ASN A O 1
ATOM 683 N N . VAL A 1 88 ? 11.113 -5.458 -17.005 1.00 65.00 88 VAL A N 1
ATOM 684 C CA . VAL A 1 88 ? 10.089 -6.189 -17.779 1.00 65.00 88 VAL A CA 1
ATOM 685 C C . VAL A 1 88 ? 8.701 -5.824 -17.236 1.00 65.00 88 VAL A C 1
ATOM 687 O O . VAL A 1 88 ? 8.549 -5.657 -16.025 1.00 65.00 88 VAL A O 1
ATOM 690 N N . PRO A 1 89 ? 7.685 -5.611 -18.098 1.00 67.31 89 PRO A N 1
ATOM 691 C CA . PRO A 1 89 ? 6.306 -5.499 -17.640 1.00 67.31 89 PRO A CA 1
ATOM 692 C C . PRO A 1 89 ? 5.936 -6.590 -16.643 1.00 67.31 89 PRO A C 1
ATOM 694 O O . PRO A 1 89 ? 6.260 -7.756 -16.855 1.00 67.31 89 PRO A O 1
ATOM 697 N N . GLN A 1 90 ? 5.236 -6.196 -15.581 1.00 81.06 90 GLN A N 1
ATOM 698 C CA . GLN A 1 90 ? 4.466 -7.167 -14.825 1.00 81.06 90 GLN A CA 1
ATOM 699 C C . GLN A 1 90 ? 3.365 -7.689 -15.745 1.00 81.06 90 GLN A C 1
ATOM 701 O O . GLN A 1 90 ? 2.701 -6.896 -16.413 1.00 81.06 90 GLN A O 1
ATOM 706 N N . GLU A 1 91 ? 3.209 -9.005 -15.798 1.00 87.94 91 GLU A N 1
ATOM 707 C CA . GLU A 1 91 ? 2.170 -9.671 -16.581 1.00 87.94 91 GLU A CA 1
ATOM 708 C C . GLU A 1 91 ? 1.158 -10.294 -15.622 1.00 87.94 91 GLU A C 1
ATOM 710 O O . GLU A 1 91 ? 1.540 -10.982 -14.676 1.00 87.94 91 GLU A O 1
ATOM 715 N N . ILE A 1 92 ? -0.133 -10.069 -15.850 1.00 89.38 92 ILE A N 1
ATOM 716 C CA . ILE A 1 92 ? -1.198 -10.707 -15.076 1.00 89.38 92 ILE A CA 1
ATOM 717 C C . ILE A 1 92 ? -1.645 -11.934 -15.859 1.00 89.38 92 ILE A C 1
ATOM 719 O O . ILE A 1 92 ? -2.067 -11.821 -17.006 1.00 89.38 92 ILE A O 1
ATOM 723 N N . TYR A 1 93 ? -1.587 -13.108 -15.247 1.00 93.12 93 TYR A N 1
ATOM 724 C CA . TYR A 1 93 ? -2.123 -14.337 -15.821 1.00 93.12 93 TYR A CA 1
ATOM 725 C C . TYR A 1 93 ? -3.422 -14.690 -15.122 1.00 93.12 93 TYR A C 1
ATOM 727 O O . TYR A 1 93 ? -3.512 -14.563 -13.907 1.00 93.12 93 TYR A O 1
ATOM 735 N N . ARG A 1 94 ? -4.415 -15.144 -15.885 1.00 93.69 94 ARG A N 1
ATOM 736 C CA . ARG A 1 94 ? -5.680 -15.683 -15.380 1.00 93.69 94 ARG A CA 1
ATOM 737 C C . ARG A 1 94 ? -5.811 -17.148 -15.774 1.00 93.69 94 ARG A C 1
ATOM 739 O O . ARG A 1 94 ? -5.490 -17.514 -16.904 1.00 93.69 94 ARG A O 1
ATOM 746 N N . TYR A 1 95 ? -6.272 -17.983 -14.856 1.00 95.62 95 TYR A N 1
ATOM 747 C CA . TYR A 1 95 ? -6.585 -19.378 -15.111 1.00 95.62 95 TYR A CA 1
ATOM 748 C C . TYR A 1 95 ? -7.999 -19.461 -15.681 1.00 95.62 95 TYR A C 1
ATOM 750 O O . TYR A 1 95 ? -8.978 -19.228 -14.978 1.00 95.62 95 TYR A O 1
ATOM 758 N N . ILE A 1 96 ? -8.094 -19.711 -16.986 1.00 93.31 96 ILE A N 1
ATOM 759 C CA . ILE A 1 96 ? -9.358 -19.751 -17.727 1.00 93.31 96 ILE A CA 1
ATOM 760 C C . ILE A 1 96 ? -9.317 -20.982 -18.625 1.00 93.31 96 ILE A C 1
ATOM 762 O O . ILE A 1 96 ? -8.316 -21.218 -19.304 1.00 93.31 96 ILE A O 1
ATOM 766 N N . ASN A 1 97 ? -10.394 -21.770 -18.651 1.00 93.94 97 ASN A N 1
ATOM 767 C CA . ASN A 1 97 ? -10.484 -22.979 -19.484 1.00 93.94 97 ASN A CA 1
ATOM 768 C C . ASN A 1 97 ? -9.286 -23.933 -19.281 1.00 93.94 97 ASN A C 1
ATOM 770 O O . ASN A 1 97 ? -8.672 -24.408 -20.239 1.00 93.94 97 ASN A O 1
ATOM 774 N N . ASN A 1 98 ? -8.934 -24.190 -18.018 1.00 94.56 98 ASN A N 1
ATOM 775 C CA . ASN A 1 98 ? -7.821 -25.049 -17.596 1.00 94.56 98 ASN A CA 1
ATOM 776 C C . ASN A 1 98 ? -6.423 -24.608 -18.069 1.00 94.56 98 ASN A C 1
ATOM 778 O O . ASN A 1 98 ? -5.498 -25.420 -18.093 1.00 94.56 98 ASN A O 1
ATOM 782 N N . THR A 1 99 ? -6.243 -23.343 -18.455 1.00 96.31 99 THR A N 1
ATOM 783 C CA . THR A 1 99 ? -4.945 -22.827 -18.902 1.00 96.31 99 THR A CA 1
ATOM 784 C C . THR A 1 99 ? -4.667 -21.449 -18.313 1.00 96.31 99 THR A C 1
ATOM 786 O O . THR A 1 99 ? -5.518 -20.560 -18.329 1.00 96.31 99 THR A O 1
ATOM 789 N N . TRP A 1 100 ? -3.437 -21.246 -17.837 1.00 95.56 100 TRP A N 1
ATOM 790 C CA . TRP A 1 100 ? -2.931 -19.916 -17.507 1.00 95.56 100 TRP A CA 1
ATOM 791 C C . TRP A 1 100 ? -2.773 -19.094 -18.783 1.00 95.56 100 TRP A C 1
ATOM 793 O O . TRP A 1 100 ? -1.875 -19.337 -19.586 1.00 95.56 100 TRP A O 1
ATOM 803 N N . THR A 1 101 ? -3.657 -18.122 -18.958 1.00 93.88 101 THR A N 1
ATOM 804 C CA . THR A 1 101 ? -3.684 -17.223 -20.108 1.00 93.88 101 THR A CA 1
ATOM 805 C C . THR A 1 101 ? -3.263 -15.838 -19.647 1.00 93.88 101 THR A C 1
ATOM 807 O O . THR A 1 101 ? -3.756 -15.351 -18.629 1.00 93.88 101 THR A O 1
ATOM 810 N N . ALA A 1 102 ? -2.356 -15.189 -20.376 1.00 89.62 102 ALA A N 1
ATOM 811 C CA . ALA A 1 102 ? -2.009 -13.801 -20.099 1.00 89.62 102 ALA A CA 1
ATOM 812 C C . ALA A 1 102 ? -3.267 -12.932 -20.266 1.00 89.62 102 ALA A C 1
ATOM 814 O O . ALA A 1 102 ? -3.831 -12.826 -21.357 1.00 89.62 102 ALA A O 1
ATOM 815 N N . SER A 1 103 ? -3.727 -12.332 -19.174 1.00 82.44 103 SER A N 1
ATOM 816 C CA . SER A 1 103 ? -4.716 -11.264 -19.213 1.00 82.44 103 SER A CA 1
ATOM 817 C C . SER A 1 103 ? -3.975 -10.037 -19.717 1.00 82.44 103 SER A C 1
ATOM 819 O O . SER A 1 103 ? -3.002 -9.639 -19.083 1.00 82.44 103 SER A O 1
ATOM 821 N N . GLN A 1 104 ? -4.382 -9.483 -20.864 1.00 64.94 104 GLN A N 1
ATOM 822 C CA . GLN A 1 104 ? -3.665 -8.389 -21.528 1.00 64.94 104 GLN A CA 1
ATOM 823 C C . GLN A 1 104 ? -3.234 -7.322 -20.519 1.00 64.94 104 GLN A C 1
ATOM 825 O O . GLN A 1 104 ? -4.053 -6.582 -19.976 1.00 64.94 104 GLN A O 1
ATOM 830 N N . THR A 1 105 ? -1.934 -7.271 -20.246 1.00 54.53 105 THR A N 1
ATOM 831 C CA . THR A 1 105 ? -1.336 -6.202 -19.464 1.00 54.53 105 THR A CA 1
ATOM 832 C C . THR A 1 105 ? -1.052 -5.060 -20.405 1.00 54.53 105 THR A C 1
ATOM 834 O O . THR A 1 105 ? -0.020 -5.021 -21.074 1.00 54.53 105 THR A O 1
ATOM 837 N N . TYR A 1 106 ? -1.986 -4.121 -20.453 1.00 56.25 106 TYR A N 1
ATOM 838 C CA . TYR A 1 106 ? -1.686 -2.793 -20.947 1.00 56.25 106 TYR A CA 1
ATOM 839 C C . TYR A 1 106 ? -0.716 -2.172 -19.948 1.00 56.25 106 TYR A C 1
ATOM 841 O O . TYR A 1 106 ? -1.058 -1.916 -18.792 1.00 56.25 106 TYR A O 1
ATOM 849 N N . LYS A 1 107 ? 0.534 -1.959 -20.363 1.00 63.88 107 LYS A N 1
ATOM 850 C CA . LYS A 1 107 ? 1.365 -1.004 -19.641 1.00 63.88 107 LYS A CA 1
ATOM 851 C C . LYS A 1 107 ? 0.732 0.352 -19.884 1.00 63.88 107 LYS A C 1
ATOM 853 O O . LYS A 1 107 ? 0.901 0.895 -20.963 1.00 63.88 107 LYS A O 1
ATOM 858 N N . ALA A 1 108 ? 0.055 0.907 -18.883 1.00 70.75 108 ALA A N 1
ATOM 859 C CA . ALA A 1 108 ? -0.495 2.254 -18.992 1.00 70.75 108 ALA A CA 1
ATOM 860 C C . ALA A 1 108 ? 0.595 3.289 -19.330 1.00 70.75 108 ALA A C 1
ATOM 862 O O . ALA A 1 108 ? 0.276 4.320 -19.906 1.00 70.75 108 ALA A O 1
ATOM 863 N N . ILE A 1 109 ? 1.872 3.012 -19.005 1.00 82.69 109 ILE A N 1
ATOM 864 C CA . ILE A 1 109 ? 3.022 3.877 -19.303 1.00 82.69 109 ILE A CA 1
ATOM 865 C C . ILE A 1 109 ? 4.208 3.063 -19.858 1.00 82.69 109 ILE A C 1
ATOM 867 O O . ILE A 1 109 ? 4.685 2.112 -19.231 1.00 82.69 109 ILE A O 1
ATOM 871 N N . LEU A 1 110 ? 4.724 3.471 -21.018 1.00 85.50 110 LEU A N 1
ATOM 872 C CA . LEU A 1 110 ? 5.898 2.934 -21.704 1.00 85.50 110 LEU A CA 1
ATOM 873 C C . LEU A 1 110 ? 6.929 4.039 -21.960 1.00 85.50 110 LEU A C 1
ATOM 875 O O . LEU A 1 110 ? 6.574 5.153 -22.333 1.00 85.50 110 LEU A O 1
ATOM 879 N N . THR A 1 111 ? 8.218 3.723 -21.832 1.00 89.44 111 THR A N 1
ATOM 880 C CA . THR A 1 111 ? 9.304 4.705 -21.975 1.00 89.44 111 THR A CA 1
ATOM 881 C C . THR A 1 111 ? 10.342 4.228 -22.987 1.00 89.44 111 THR A C 1
ATOM 883 O O . THR A 1 111 ? 10.916 3.155 -22.813 1.00 89.44 111 THR A O 1
ATOM 886 N N . TYR A 1 112 ? 10.654 5.057 -23.984 1.00 93.06 112 TYR A N 1
ATOM 887 C CA . TYR A 1 112 ? 11.608 4.767 -25.060 1.00 93.06 112 TYR A CA 1
ATOM 888 C C . TYR A 1 112 ? 12.697 5.851 -25.174 1.00 93.06 112 TYR A C 1
ATOM 890 O O . TYR A 1 112 ? 12.505 6.958 -24.663 1.00 93.06 112 TYR A O 1
ATOM 898 N N . PRO A 1 113 ? 13.859 5.572 -25.801 1.00 92.50 113 PRO A N 1
ATOM 899 C CA . PRO A 1 113 ? 14.901 6.578 -26.014 1.00 92.50 113 PRO A CA 1
ATOM 900 C C . PRO A 1 113 ? 14.404 7.785 -26.816 1.00 92.50 113 PRO A C 1
ATOM 902 O O . PRO A 1 113 ? 14.576 8.912 -26.358 1.00 92.50 113 PRO A O 1
ATOM 905 N N . THR A 1 114 ? 13.740 7.548 -27.949 1.00 95.06 114 THR A N 1
ATOM 906 C CA . THR A 1 114 ? 13.198 8.578 -28.843 1.00 95.06 114 THR A CA 1
ATOM 907 C C . THR A 1 114 ? 11.771 8.244 -29.286 1.00 95.06 114 THR A C 1
ATOM 909 O O . THR A 1 114 ? 11.308 7.112 -29.145 1.00 95.06 114 THR A O 1
ATOM 912 N N . LYS A 1 115 ? 11.067 9.215 -29.884 1.00 94.50 115 LYS A N 1
ATOM 913 C CA . LYS A 1 115 ? 9.747 8.976 -30.506 1.00 94.50 115 LYS A CA 1
ATOM 914 C C . LYS A 1 115 ? 9.819 7.973 -31.671 1.00 94.50 115 LYS A C 1
ATOM 916 O O . LYS A 1 115 ? 8.842 7.284 -31.940 1.00 94.50 115 LYS A O 1
ATOM 921 N N . ALA A 1 116 ? 10.949 7.896 -32.378 1.00 96.06 116 ALA A N 1
ATOM 922 C CA . ALA A 1 116 ? 11.117 6.978 -33.509 1.00 96.06 116 ALA A CA 1
ATOM 923 C C . ALA A 1 116 ? 11.135 5.502 -33.076 1.00 96.06 116 ALA A C 1
ATOM 925 O O . ALA A 1 116 ? 10.859 4.626 -33.890 1.00 96.06 116 ALA A O 1
ATOM 926 N N . ASP A 1 117 ? 11.412 5.246 -31.797 1.00 94.38 117 ASP A N 1
ATOM 927 C CA . ASP A 1 117 ? 11.431 3.908 -31.208 1.00 94.38 117 ASP A CA 1
ATOM 928 C C . ASP A 1 117 ? 10.035 3.432 -30.768 1.00 94.38 117 ASP A C 1
ATOM 930 O O . ASP A 1 117 ? 9.888 2.314 -30.270 1.00 94.38 117 ASP A O 1
ATOM 934 N N . PHE A 1 118 ? 9.002 4.272 -30.907 1.00 92.88 118 PHE A N 1
ATOM 935 C CA . PHE A 1 118 ? 7.641 3.902 -30.538 1.00 92.88 118 PHE A CA 1
ATOM 936 C C . PHE A 1 118 ? 7.088 2.833 -31.502 1.00 92.88 118 PHE A C 1
ATOM 938 O O . PHE A 1 118 ? 7.309 2.924 -32.713 1.00 92.88 118 PHE A O 1
ATOM 945 N N . PRO A 1 119 ? 6.332 1.834 -31.008 1.00 93.00 119 PRO A N 1
ATOM 946 C CA . PRO A 1 119 ? 5.732 0.806 -31.859 1.00 93.00 119 PRO A CA 1
ATOM 947 C C . PRO A 1 119 ? 4.763 1.412 -32.890 1.00 93.00 119 PRO A C 1
ATOM 949 O O . PRO A 1 119 ? 4.122 2.426 -32.634 1.00 93.00 119 PRO A O 1
ATOM 952 N N . ASN A 1 120 ? 4.633 0.815 -34.073 1.00 90.25 120 ASN A N 1
ATOM 953 C CA . ASN A 1 120 ? 3.658 1.252 -35.075 1.00 90.25 120 ASN A CA 1
ATOM 954 C C . ASN A 1 120 ? 2.928 0.035 -35.680 1.00 90.25 120 ASN A C 1
ATOM 956 O O . ASN A 1 120 ? 3.571 -0.735 -36.398 1.00 90.25 120 ASN A O 1
ATOM 960 N N . PRO A 1 121 ? 1.619 -0.149 -35.418 1.00 90.81 121 PRO A N 1
ATOM 961 C CA . PRO A 1 121 ? 0.771 0.721 -34.596 1.00 90.81 121 PRO A CA 1
ATOM 962 C C . PRO A 1 121 ? 1.165 0.697 -33.108 1.00 90.81 121 PRO A C 1
ATOM 964 O O . PRO A 1 121 ? 1.766 -0.266 -32.631 1.00 90.81 121 PRO A O 1
ATOM 967 N N . GLY A 1 122 ? 0.843 1.768 -32.382 1.00 88.81 122 GLY A N 1
ATOM 968 C CA . GLY A 1 122 ? 0.855 1.766 -30.918 1.00 88.81 122 GLY A CA 1
ATOM 969 C C . GLY A 1 122 ? -0.320 0.974 -30.329 1.00 88.81 122 GLY A C 1
ATOM 970 O O . GLY A 1 122 ? -1.113 0.372 -31.053 1.00 88.81 122 GLY A O 1
ATOM 971 N N . GLN A 1 123 ? -0.423 0.968 -29.002 1.00 87.94 123 GLN A N 1
ATOM 972 C CA . GLN A 1 123 ? -1.491 0.331 -28.230 1.00 87.94 123 GLN A CA 1
ATOM 973 C C . GLN A 1 123 ? -2.450 1.400 -27.706 1.00 87.94 123 GLN A C 1
ATOM 975 O O . GLN A 1 123 ? -2.000 2.400 -27.151 1.00 87.94 123 GLN A O 1
ATOM 980 N N . GLU A 1 124 ? -3.760 1.206 -27.888 1.00 85.75 124 GLU A N 1
ATOM 981 C CA . GLU A 1 124 ? -4.766 2.145 -27.370 1.00 85.75 124 GLU A CA 1
ATOM 982 C C . GLU A 1 124 ? -4.640 2.338 -25.856 1.00 85.75 124 GLU A C 1
ATOM 984 O O . GLU A 1 124 ? -4.173 1.454 -25.135 1.00 85.75 124 GLU A O 1
ATOM 989 N N . GLU A 1 125 ? -4.987 3.547 -25.405 1.00 75.31 125 GLU A N 1
ATOM 990 C CA . GLU A 1 125 ? -4.981 3.960 -23.992 1.00 75.31 125 GLU A CA 1
ATOM 991 C C . GLU A 1 125 ? -3.620 3.818 -23.280 1.00 75.31 125 GLU A C 1
ATOM 993 O O . GLU A 1 125 ? -3.529 3.881 -22.056 1.00 75.31 125 GLU A O 1
ATOM 998 N N . THR A 1 126 ? -2.533 3.683 -24.044 1.00 83.25 126 THR A N 1
ATOM 999 C CA . THR A 1 126 ? -1.170 3.582 -23.515 1.00 83.25 126 THR A CA 1
ATOM 1000 C C . THR A 1 126 ? -0.430 4.912 -23.639 1.00 83.25 126 THR A C 1
ATOM 1002 O O . THR A 1 126 ? -0.386 5.521 -24.713 1.00 83.25 126 THR A O 1
ATOM 1005 N N . LEU A 1 127 ? 0.176 5.363 -22.538 1.00 87.75 127 LEU A N 1
ATOM 1006 C CA . LEU A 1 127 ? 1.030 6.545 -22.477 1.00 87.75 127 LEU A CA 1
ATOM 1007 C C . LEU A 1 127 ? 2.470 6.189 -22.861 1.00 87.75 127 LEU A C 1
ATOM 1009 O O . LEU A 1 127 ? 3.091 5.322 -22.257 1.00 87.75 127 LEU A O 1
ATOM 1013 N N . TYR A 1 128 ? 3.039 6.901 -23.824 1.00 92.00 128 TYR A N 1
ATOM 1014 C CA . TYR A 1 128 ? 4.402 6.720 -24.313 1.00 92.00 128 TYR A CA 1
ATOM 1015 C C . TYR A 1 128 ? 5.258 7.930 -23.951 1.00 92.00 128 TYR A C 1
ATOM 1017 O O . TYR A 1 128 ? 4.858 9.061 -24.206 1.00 92.00 128 TYR A O 1
ATOM 1025 N N . PHE A 1 129 ? 6.454 7.719 -23.408 1.00 92.19 129 PHE A N 1
ATOM 1026 C CA . PHE A 1 129 ? 7.403 8.778 -23.061 1.00 92.19 129 PHE A CA 1
ATOM 1027 C C . PHE A 1 129 ? 8.701 8.628 -23.855 1.00 92.19 129 PHE A C 1
ATOM 1029 O O . PHE A 1 129 ? 9.316 7.559 -23.833 1.00 92.19 129 PHE A O 1
ATOM 1036 N N . ALA A 1 130 ? 9.152 9.694 -24.520 1.00 93.81 130 ALA A N 1
ATOM 1037 C CA . ALA A 1 130 ? 10.453 9.717 -25.194 1.00 93.81 130 ALA A CA 1
ATOM 1038 C C . ALA A 1 130 ? 11.493 10.432 -24.319 1.00 93.81 130 ALA A C 1
ATOM 1040 O O . ALA A 1 130 ? 11.313 11.574 -23.891 1.00 93.81 130 ALA A O 1
ATOM 1041 N N . LYS A 1 131 ? 12.594 9.743 -24.008 1.00 87.81 131 LYS A N 1
ATOM 1042 C CA . LYS A 1 131 ? 13.616 10.234 -23.071 1.00 87.81 131 LYS A CA 1
ATOM 1043 C C . LYS A 1 131 ? 14.444 11.388 -23.628 1.00 87.81 131 LYS A C 1
ATOM 1045 O O . LYS A 1 131 ? 14.948 12.168 -22.817 1.00 87.81 131 LYS A O 1
ATOM 1050 N N . ASP A 1 132 ? 14.617 11.463 -24.941 1.00 92.31 132 ASP A N 1
ATOM 1051 C CA . ASP A 1 132 ? 15.412 12.469 -25.648 1.00 92.31 132 ASP A CA 1
ATOM 1052 C C . ASP A 1 132 ? 14.839 13.883 -25.504 1.00 92.31 132 ASP A C 1
ATOM 1054 O O . ASP A 1 132 ? 15.570 14.816 -25.186 1.00 92.31 132 ASP A O 1
ATOM 1058 N N . ASN A 1 133 ? 13.527 14.035 -25.671 1.00 90.44 133 ASN A N 1
ATOM 1059 C CA . ASN A 1 133 ? 12.838 15.327 -25.648 1.00 90.44 133 ASN A CA 1
ATOM 1060 C C . ASN A 1 133 ? 11.901 15.509 -24.444 1.00 90.44 133 ASN A C 1
ATOM 1062 O O . ASN A 1 133 ? 11.284 16.564 -24.318 1.00 90.44 133 ASN A O 1
ATOM 1066 N N . LYS A 1 134 ? 11.811 14.503 -23.563 1.00 87.25 134 LYS A N 1
ATOM 1067 C CA . LYS A 1 134 ? 10.992 14.510 -22.338 1.00 87.25 134 LYS A CA 1
ATOM 1068 C C . LYS A 1 134 ? 9.496 14.727 -22.584 1.00 87.25 134 LYS A C 1
ATOM 1070 O O . LYS A 1 134 ? 8.793 15.189 -21.690 1.00 87.25 134 LYS A O 1
ATOM 1075 N N . LYS A 1 135 ? 9.011 14.402 -23.780 1.00 91.88 135 LYS A N 1
ATOM 1076 C CA . LYS A 1 135 ? 7.597 14.527 -24.133 1.00 91.88 135 LYS A CA 1
ATOM 1077 C C . LYS A 1 135 ? 6.841 13.226 -23.908 1.00 91.88 135 LYS A C 1
ATOM 1079 O O . LYS A 1 135 ? 7.427 12.138 -23.876 1.00 91.88 135 LYS A O 1
ATOM 1084 N N . SER A 1 136 ? 5.525 13.359 -23.788 1.00 92.44 136 SER A N 1
ATOM 1085 C CA . SER A 1 136 ? 4.591 12.249 -23.648 1.00 92.44 136 SER A CA 1
ATOM 1086 C C . SER A 1 136 ? 3.559 12.230 -24.779 1.00 92.44 136 SER A C 1
ATOM 1088 O O . SER A 1 136 ? 3.118 13.270 -25.267 1.00 92.44 136 SER A O 1
ATOM 1090 N N . TRP A 1 137 ? 3.165 11.031 -25.205 1.00 95.75 137 TRP A N 1
ATOM 1091 C CA . TRP A 1 137 ? 2.156 10.808 -26.236 1.00 95.75 137 TRP A CA 1
ATOM 1092 C C . TRP A 1 137 ? 1.150 9.754 -25.801 1.00 95.75 137 TRP A C 1
ATOM 1094 O O . TRP A 1 137 ? 1.531 8.741 -25.227 1.00 95.75 137 TRP A O 1
ATOM 1104 N N . LEU A 1 138 ? -0.116 9.949 -26.148 1.00 92.69 138 LEU A N 1
ATOM 1105 C CA . LEU A 1 138 ? -1.164 8.942 -26.012 1.00 92.69 138 LEU A CA 1
ATOM 1106 C C . LEU A 1 138 ? -1.491 8.378 -27.400 1.00 92.69 138 LEU A C 1
ATOM 1108 O O . LEU A 1 138 ? -1.682 9.146 -28.350 1.00 92.69 138 LEU A O 1
ATOM 1112 N N . TRP A 1 139 ? -1.541 7.053 -27.537 1.00 90.12 139 TRP A N 1
ATOM 1113 C CA . TRP A 1 139 ? -1.990 6.423 -28.779 1.00 90.12 139 TRP A CA 1
ATOM 1114 C C . TRP A 1 139 ? -3.517 6.287 -28.785 1.00 90.12 139 TRP A C 1
ATOM 1116 O O . TRP A 1 139 ? -4.089 5.555 -27.981 1.00 90.12 139 TRP A O 1
ATOM 1126 N N . TYR A 1 140 ? -4.164 7.015 -29.694 1.00 88.38 140 TYR A N 1
ATOM 1127 C CA . TYR A 1 140 ? -5.601 6.941 -29.984 1.00 88.38 140 TYR A CA 1
ATOM 1128 C C . TYR A 1 140 ? -5.861 7.457 -31.407 1.00 88.38 140 TYR A C 1
ATOM 1130 O O . TYR A 1 140 ? -5.003 8.126 -31.992 1.00 88.38 140 TYR A O 1
ATOM 1138 N N . ASP A 1 141 ? -7.012 7.131 -31.999 1.00 90.94 141 ASP A N 1
ATOM 1139 C CA . ASP A 1 141 ? -7.351 7.473 -33.394 1.00 90.94 141 ASP A CA 1
ATOM 1140 C C . ASP A 1 141 ? -6.266 7.054 -34.407 1.00 90.94 141 ASP A C 1
ATOM 1142 O O . ASP A 1 141 ? -5.952 7.776 -35.358 1.00 90.94 141 ASP A O 1
ATOM 1146 N N . SER A 1 142 ? -5.658 5.880 -34.193 1.00 92.38 142 SER A N 1
ATOM 1147 C CA . SER A 1 142 ? -4.591 5.321 -35.043 1.00 92.38 142 SER A CA 1
ATOM 1148 C C . SER A 1 142 ? -3.352 6.222 -35.207 1.00 92.38 142 SER A C 1
ATOM 1150 O O . SER A 1 142 ? -2.670 6.165 -36.233 1.00 92.38 142 SER A O 1
ATOM 1152 N N . LYS A 1 143 ? -3.046 7.070 -34.215 1.00 95.38 143 LYS A N 1
ATOM 1153 C CA . LYS A 1 143 ? -1.858 7.936 -34.216 1.00 95.38 143 LYS A CA 1
ATOM 1154 C C . LYS A 1 143 ? -1.351 8.236 -32.803 1.00 95.38 143 LYS A C 1
ATOM 1156 O O . LYS A 1 143 ? -2.068 8.125 -31.815 1.00 95.38 143 LYS A O 1
ATOM 1161 N N . TYR A 1 144 ? -0.102 8.689 -32.727 1.00 95.62 144 TYR A N 1
ATOM 1162 C CA . TYR A 1 144 ? 0.468 9.268 -31.511 1.00 95.62 144 TYR A CA 1
ATOM 1163 C C . TYR A 1 144 ? 0.062 10.732 -31.369 1.00 95.62 144 TYR A C 1
ATOM 1165 O O . TYR A 1 144 ? 0.454 11.566 -32.190 1.00 95.62 144 TYR A O 1
ATOM 1173 N N . ASN A 1 145 ? -0.650 11.055 -30.296 1.00 94.38 145 ASN A N 1
ATOM 1174 C CA . ASN A 1 145 ? -1.054 12.416 -29.964 1.00 94.38 145 ASN A CA 1
ATOM 1175 C C . ASN A 1 145 ? -0.166 12.940 -28.838 1.00 94.38 145 ASN A C 1
ATOM 1177 O O . ASN A 1 145 ? -0.090 12.309 -27.791 1.00 94.38 145 ASN A O 1
ATOM 1181 N N . ASP A 1 146 ? 0.538 14.051 -29.068 1.00 93.38 146 ASP A N 1
ATOM 1182 C CA . ASP A 1 146 ? 1.373 14.698 -28.045 1.00 93.38 146 ASP A CA 1
ATOM 1183 C C . ASP A 1 146 ? 0.447 15.228 -26.944 1.00 93.38 146 ASP A C 1
ATOM 1185 O O . ASP A 1 146 ? -0.452 16.020 -27.230 1.00 93.38 146 ASP A O 1
ATOM 1189 N N . ILE A 1 147 ? 0.627 14.740 -25.718 1.00 89.94 147 ILE A N 1
ATOM 1190 C CA . ILE A 1 147 ? -0.140 15.185 -24.547 1.00 89.94 147 ILE A CA 1
ATOM 1191 C C . ILE A 1 147 ? 0.732 15.960 -23.563 1.00 89.94 147 ILE A C 1
ATOM 1193 O O . ILE A 1 147 ? 0.302 16.250 -22.446 1.00 89.94 147 ILE A O 1
ATOM 1197 N N . THR A 1 148 ? 1.962 16.291 -23.965 1.00 79.44 148 THR A N 1
ATOM 1198 C CA . THR A 1 148 ? 2.782 17.239 -23.221 1.00 79.44 148 THR A CA 1
ATOM 1199 C C . THR A 1 148 ? 1.956 18.519 -23.090 1.00 79.44 148 THR A C 1
ATOM 1201 O O . THR A 1 148 ? 1.477 19.010 -24.117 1.00 79.44 148 THR A O 1
ATOM 1204 N N . PRO A 1 149 ? 1.734 19.044 -21.870 1.00 65.25 149 PRO A N 1
ATOM 1205 C CA . PRO A 1 149 ? 0.898 20.217 -21.665 1.00 65.25 149 PRO A CA 1
ATOM 1206 C C . PRO A 1 149 ? 1.271 21.314 -22.662 1.00 65.25 149 PRO A C 1
ATOM 1208 O O . PRO A 1 149 ? 2.423 21.747 -22.726 1.00 65.25 149 PRO A O 1
ATOM 1211 N N . VAL A 1 150 ? 0.304 21.735 -23.479 1.00 51.09 150 VAL A N 1
ATOM 1212 C CA . VAL A 1 150 ? 0.493 22.826 -24.437 1.00 51.09 150 VAL A CA 1
ATOM 1213 C C . VAL A 1 150 ? 0.449 24.136 -23.652 1.00 51.09 150 VAL A C 1
ATOM 1215 O O . VAL A 1 150 ? -0.561 24.826 -23.597 1.00 51.09 150 VAL A O 1
ATOM 1218 N N . GLY A 1 151 ? 1.556 24.447 -22.990 1.00 39.19 151 GLY A N 1
ATOM 1219 C CA . GLY A 1 151 ? 1.827 25.727 -22.354 1.00 39.19 151 GLY A CA 1
ATOM 1220 C C . GLY A 1 151 ? 3.337 25.818 -22.161 1.00 39.19 151 GLY A C 1
ATOM 1221 O O . GLY A 1 151 ? 3.927 25.004 -21.473 1.00 39.19 151 GLY A O 1
ATOM 1222 N N . GLY A 1 152 ? 4.056 26.796 -22.691 1.00 44.03 152 GLY A N 1
ATOM 1223 C CA . GLY A 1 152 ? 3.703 28.201 -22.531 1.00 44.03 152 GLY A CA 1
ATOM 1224 C C . GLY A 1 152 ? 3.832 28.687 -21.077 1.00 44.03 152 GLY A C 1
ATOM 1225 O O . GLY A 1 152 ? 3.990 29.882 -20.886 1.00 44.03 152 GLY A O 1
ATOM 1226 N N . ALA A 1 153 ? 3.819 27.800 -20.070 1.00 45.62 153 ALA A N 1
ATOM 1227 C CA . ALA A 1 153 ? 3.996 28.127 -18.655 1.00 45.62 153 ALA A CA 1
ATOM 1228 C C . ALA A 1 153 ? 4.123 26.844 -17.806 1.00 45.62 153 ALA A C 1
ATOM 1230 O O . ALA A 1 153 ? 3.157 26.400 -17.200 1.00 45.62 153 ALA A O 1
ATOM 1231 N N . ALA A 1 154 ? 5.306 26.232 -17.801 1.00 42.75 154 ALA A N 1
ATOM 1232 C CA . ALA A 1 154 ? 5.843 25.434 -16.689 1.00 42.75 154 ALA A CA 1
ATOM 1233 C C . ALA A 1 154 ? 7.264 25.008 -17.077 1.00 42.75 154 ALA A C 1
ATOM 1235 O O . ALA A 1 154 ? 7.539 23.851 -17.397 1.00 42.75 154 ALA A O 1
ATOM 1236 N N . GLY A 1 155 ? 8.158 25.997 -17.144 1.00 43.47 155 GLY A N 1
ATOM 1237 C CA . GLY A 1 155 ? 9.584 25.740 -17.264 1.00 43.47 155 GLY A CA 1
ATOM 1238 C C . GLY A 1 155 ? 10.072 24.939 -16.062 1.00 43.47 155 GLY A C 1
ATOM 1239 O O . GLY A 1 155 ? 9.629 25.152 -14.933 1.00 43.47 155 GLY A O 1
ATOM 1240 N N . ALA A 1 156 ? 11.015 24.035 -16.311 1.00 44.94 156 ALA A N 1
ATOM 1241 C CA . ALA A 1 156 ? 11.938 23.607 -15.279 1.00 44.94 156 ALA A CA 1
ATOM 1242 C C . ALA A 1 156 ? 12.568 24.873 -14.682 1.00 44.94 156 ALA A C 1
ATOM 1244 O O . ALA A 1 156 ? 13.308 25.582 -15.361 1.00 44.94 156 ALA A O 1
ATOM 1245 N N . VAL A 1 157 ? 12.217 25.188 -13.437 1.00 39.03 157 VAL A N 1
ATOM 1246 C CA . VAL A 1 157 ? 12.819 26.293 -12.696 1.00 39.03 157 VAL A CA 1
ATOM 1247 C C . VAL A 1 157 ? 14.232 25.860 -12.330 1.00 39.03 157 VAL A C 1
ATOM 1249 O O . VAL A 1 157 ? 14.458 25.181 -11.331 1.00 39.03 157 VAL A O 1
ATOM 1252 N N . THR A 1 158 ? 15.200 26.219 -13.166 1.00 45.75 158 THR A N 1
ATOM 1253 C CA . THR A 1 158 ? 16.586 26.351 -12.726 1.00 45.75 158 THR A CA 1
ATOM 1254 C C . THR A 1 158 ? 16.737 27.712 -12.056 1.00 45.75 158 THR A C 1
ATOM 1256 O O . THR A 1 158 ? 16.267 28.722 -12.574 1.00 45.75 158 THR A O 1
ATOM 1259 N N . ALA A 1 159 ? 17.391 27.740 -10.893 1.00 43.56 159 ALA A N 1
ATOM 1260 C CA . ALA A 1 159 ? 17.460 28.880 -9.974 1.00 43.56 159 ALA A CA 1
ATOM 1261 C C . ALA A 1 159 ? 18.146 30.165 -10.511 1.00 43.56 159 ALA A C 1
ATOM 1263 O O . ALA A 1 159 ? 18.382 31.080 -9.730 1.00 43.56 159 ALA A O 1
ATOM 1264 N N . SER A 1 160 ? 18.475 30.266 -11.807 1.00 42.88 160 SER A N 1
ATOM 1265 C CA . SER A 1 160 ? 19.098 31.461 -12.405 1.00 42.88 160 SER A CA 1
ATOM 1266 C C . SER A 1 160 ? 18.162 32.354 -13.220 1.00 42.88 160 SER A C 1
ATOM 1268 O O . SER A 1 160 ? 18.551 33.479 -13.514 1.00 42.88 160 SER A O 1
ATOM 1270 N N . ASP A 1 161 ? 16.954 31.902 -13.575 1.00 40.06 161 ASP A N 1
ATOM 1271 C CA . ASP A 1 161 ? 16.156 32.570 -14.622 1.00 40.06 161 ASP A CA 1
ATOM 1272 C C . ASP A 1 161 ? 14.935 33.344 -14.095 1.00 40.06 161 ASP A C 1
ATOM 1274 O O . ASP A 1 161 ? 14.016 33.669 -14.846 1.00 40.06 161 ASP A O 1
ATOM 1278 N N . VAL A 1 162 ? 14.930 33.724 -12.812 1.00 40.84 162 VAL A N 1
ATOM 1279 C CA . VAL A 1 162 ? 13.950 34.692 -12.294 1.00 40.84 162 VAL A CA 1
ATOM 1280 C C . VAL A 1 162 ? 14.382 36.106 -12.692 1.00 40.84 162 VAL A C 1
ATOM 1282 O O . VAL A 1 162 ? 14.903 36.877 -11.888 1.00 40.84 162 VAL A O 1
ATOM 1285 N N . ALA A 1 163 ? 14.144 36.473 -13.949 1.00 46.62 163 ALA A N 1
ATOM 1286 C CA . ALA A 1 163 ? 13.885 37.869 -14.267 1.00 46.62 163 ALA A CA 1
ATOM 1287 C C . ALA A 1 163 ? 12.465 38.167 -13.776 1.00 46.62 163 ALA A C 1
ATOM 1289 O O . ALA A 1 163 ? 11.482 37.808 -14.422 1.00 46.62 163 ALA A O 1
ATOM 1290 N N . VAL A 1 164 ? 12.377 38.753 -12.581 1.00 42.09 164 VAL A N 1
ATOM 1291 C CA . VAL A 1 164 ? 11.128 39.257 -12.010 1.00 42.09 164 VAL A CA 1
ATOM 1292 C C . VAL A 1 164 ? 10.520 40.232 -13.016 1.00 42.09 164 VAL A C 1
ATOM 1294 O O . VAL A 1 164 ? 11.093 41.290 -13.283 1.00 42.09 164 VAL A O 1
ATOM 1297 N N . ASP A 1 165 ? 9.368 39.877 -13.580 1.00 43.09 165 ASP A N 1
ATOM 1298 C CA . ASP A 1 165 ? 8.491 40.847 -14.222 1.00 43.09 165 ASP A CA 1
ATOM 1299 C C . ASP A 1 165 ? 7.986 41.794 -13.128 1.00 43.09 165 ASP A C 1
ATOM 1301 O O . ASP A 1 165 ? 7.093 41.477 -12.340 1.00 43.09 165 ASP A O 1
ATOM 1305 N N . SER A 1 166 ? 8.631 42.954 -13.046 1.00 49.59 166 SER A N 1
ATOM 1306 C CA . SER A 1 166 ? 8.397 43.984 -12.038 1.00 49.59 166 SER A CA 1
ATOM 1307 C C . SER A 1 166 ? 7.032 44.666 -12.157 1.00 49.59 166 SER A C 1
ATOM 1309 O O . SER A 1 166 ? 6.719 45.532 -11.343 1.00 49.59 166 SER A O 1
ATOM 1311 N N . THR A 1 167 ? 6.204 44.296 -13.139 1.00 47.53 167 THR A N 1
ATOM 1312 C CA . THR A 1 167 ? 4.903 44.938 -13.359 1.00 47.53 167 THR A CA 1
ATOM 1313 C C . THR A 1 167 ? 3.722 44.204 -12.722 1.00 47.53 167 THR A C 1
ATOM 1315 O O . THR A 1 167 ? 2.692 44.833 -12.484 1.00 47.53 167 THR A O 1
ATOM 1318 N N . LEU A 1 168 ? 3.877 42.930 -12.337 1.00 43.88 168 LEU A N 1
ATOM 1319 C CA . LEU A 1 168 ? 2.843 42.179 -11.603 1.00 43.88 168 LEU A CA 1
ATOM 1320 C C . LEU A 1 168 ? 2.948 42.284 -10.070 1.00 43.88 168 LEU A C 1
ATOM 1322 O O . LEU A 1 168 ? 2.000 41.930 -9.378 1.00 43.88 168 LEU A O 1
ATOM 1326 N N . LEU A 1 169 ? 4.044 42.839 -9.543 1.00 46.56 169 LEU A N 1
ATOM 1327 C CA . LEU A 1 169 ? 4.215 43.166 -8.116 1.00 46.56 169 LEU A CA 1
ATOM 1328 C C . LEU A 1 169 ? 3.699 44.568 -7.740 1.00 46.56 169 LEU A C 1
ATOM 1330 O O . LEU A 1 169 ? 3.846 44.998 -6.604 1.00 46.56 169 LEU A O 1
ATOM 1334 N N . ALA A 1 170 ? 3.082 45.295 -8.675 1.00 45.34 170 ALA A N 1
ATOM 1335 C CA . ALA A 1 170 ? 2.594 46.658 -8.448 1.00 45.34 170 ALA A CA 1
ATOM 1336 C C . ALA A 1 170 ? 1.128 46.736 -7.962 1.00 45.34 170 ALA A C 1
ATOM 1338 O O . ALA A 1 170 ? 0.532 47.813 -8.003 1.00 45.34 170 ALA A O 1
ATOM 1339 N N . GLN A 1 171 ? 0.522 45.618 -7.540 1.00 46.50 171 GLN A N 1
ATOM 1340 C CA . GLN A 1 171 ? -0.846 45.598 -6.988 1.00 46.50 171 GLN A CA 1
ATOM 1341 C C . GLN A 1 171 ? -0.988 44.934 -5.614 1.00 46.50 171 GLN A C 1
ATOM 1343 O O . GLN A 1 171 ? -2.099 44.850 -5.098 1.00 46.50 171 GLN A O 1
ATOM 1348 N N . THR A 1 172 ? 0.108 44.524 -4.989 1.00 49.03 172 THR A N 1
ATOM 1349 C CA . THR A 1 172 ? 0.163 44.457 -3.527 1.00 49.03 172 THR A CA 1
ATOM 1350 C C . THR A 1 172 ? 0.572 45.843 -3.047 1.00 49.03 172 THR A C 1
ATOM 1352 O O . THR A 1 172 ? 1.435 46.473 -3.670 1.00 49.03 172 THR A O 1
ATOM 1355 N N . ASP A 1 173 ? -0.084 46.362 -2.005 1.00 53.50 173 ASP A N 1
ATOM 1356 C CA . ASP A 1 173 ? 0.445 47.540 -1.316 1.00 53.50 173 ASP A CA 1
ATOM 1357 C C . ASP A 1 173 ? 1.909 47.265 -0.931 1.00 53.50 173 ASP A C 1
ATOM 1359 O O . ASP A 1 173 ? 2.349 46.119 -0.933 1.00 53.50 173 ASP A O 1
ATOM 1363 N N . GLY A 1 174 ? 2.720 48.311 -0.826 1.00 53.44 174 GLY A N 1
ATOM 1364 C CA . GLY A 1 174 ? 4.175 48.224 -0.940 1.00 53.44 174 GLY A CA 1
ATOM 1365 C C . GLY A 1 174 ? 4.897 47.476 0.183 1.00 53.44 174 GLY A C 1
ATOM 1366 O O . GLY A 1 174 ? 5.730 48.089 0.842 1.00 53.44 174 GLY A O 1
ATOM 1367 N N . ALA A 1 175 ? 4.680 46.169 0.308 1.00 54.53 175 ALA A N 1
ATOM 1368 C CA . ALA A 1 175 ? 5.299 45.316 1.293 1.00 54.53 175 ALA A CA 1
ATOM 1369 C C . ALA A 1 175 ? 6.777 45.132 0.983 1.00 54.53 175 ALA A C 1
ATOM 1371 O O . ALA A 1 175 ? 7.199 44.357 0.118 1.00 54.53 175 ALA A O 1
ATOM 1372 N N . THR A 1 176 ? 7.594 45.879 1.715 1.00 73.56 176 THR A N 1
ATOM 1373 C CA . THR A 1 176 ? 8.992 45.516 1.924 1.00 73.56 176 THR A CA 1
ATOM 1374 C C . THR A 1 176 ? 9.066 44.072 2.445 1.00 73.56 176 THR A C 1
ATOM 1376 O O . THR A 1 176 ? 8.113 43.546 3.016 1.00 73.56 176 THR A O 1
ATOM 1379 N N . GLN A 1 177 ? 10.206 43.395 2.276 1.00 69.94 177 GLN A N 1
ATOM 1380 C CA . GLN A 1 177 ? 10.400 42.055 2.856 1.00 69.94 177 GLN A CA 1
ATOM 1381 C C . GLN A 1 177 ? 10.136 42.042 4.377 1.00 69.94 177 GLN A C 1
ATOM 1383 O O . GLN A 1 177 ? 9.771 41.008 4.927 1.00 69.94 177 GLN A O 1
ATOM 1388 N N . GLU A 1 178 ? 10.315 43.185 5.042 1.00 74.25 178 GLU A N 1
ATOM 1389 C CA . GLU A 1 178 ? 9.976 43.382 6.451 1.00 74.25 178 GLU A CA 1
ATOM 1390 C C . GLU A 1 178 ? 8.463 43.308 6.697 1.00 74.25 178 GLU A C 1
ATOM 1392 O O . GLU A 1 178 ? 8.063 42.586 7.601 1.00 74.25 178 GLU A O 1
ATOM 1397 N N . GLU A 1 179 ? 7.631 43.918 5.850 1.00 73.69 179 GLU A N 1
ATOM 1398 C CA . GLU A 1 179 ? 6.162 43.818 5.935 1.00 73.69 179 GLU A CA 1
ATOM 1399 C C . GLU A 1 179 ? 5.666 42.390 5.647 1.00 73.69 179 GLU A C 1
ATOM 1401 O O . GLU A 1 179 ? 4.814 41.876 6.362 1.00 73.69 179 GLU A O 1
ATOM 1406 N N . VAL A 1 180 ? 6.270 41.680 4.684 1.00 71.38 180 VAL A N 1
ATOM 1407 C CA . VAL A 1 180 ? 5.934 40.262 4.428 1.00 71.38 180 VAL A CA 1
ATOM 1408 C C . VAL A 1 180 ? 6.272 39.374 5.629 1.00 71.38 180 VAL A C 1
ATOM 1410 O O . VAL A 1 180 ? 5.528 38.446 5.950 1.00 71.38 180 VAL A O 1
ATOM 1413 N N . ASN A 1 181 ? 7.402 39.634 6.290 1.00 74.94 181 ASN A N 1
ATOM 1414 C CA . ASN A 1 181 ? 7.777 38.897 7.493 1.00 74.94 181 ASN A CA 1
ATOM 1415 C C . ASN A 1 181 ? 6.842 39.244 8.666 1.00 74.94 181 ASN A C 1
ATOM 1417 O O . ASN A 1 181 ? 6.447 38.345 9.403 1.00 74.94 181 ASN A O 1
ATOM 1421 N N . GLU A 1 182 ? 6.444 40.511 8.806 1.00 78.19 182 GLU A N 1
ATOM 1422 C CA . GLU A 1 182 ? 5.499 40.971 9.831 1.00 78.19 182 GLU A CA 1
ATOM 1423 C C . GLU A 1 182 ? 4.101 40.356 9.648 1.00 78.19 182 GLU A C 1
ATOM 1425 O O . GLU A 1 182 ? 3.495 39.890 10.618 1.00 78.19 182 GLU A O 1
ATOM 1430 N N . ASP A 1 183 ? 3.615 40.255 8.411 1.00 70.25 183 ASP A N 1
ATOM 1431 C CA . ASP A 1 183 ? 2.353 39.583 8.087 1.00 70.25 183 ASP A CA 1
ATOM 1432 C C . ASP A 1 183 ? 2.409 38.084 8.401 1.00 70.25 183 ASP A C 1
ATOM 1434 O O . ASP A 1 183 ? 1.441 37.502 8.903 1.00 70.25 183 ASP A O 1
ATOM 1438 N N . PHE A 1 184 ? 3.552 37.445 8.141 1.00 76.75 184 PHE A N 1
ATOM 1439 C CA . PHE A 1 184 ? 3.749 36.032 8.446 1.00 76.75 184 PHE A CA 1
ATOM 1440 C C . PHE A 1 184 ? 3.771 35.776 9.957 1.00 76.75 184 PHE A C 1
ATOM 1442 O O . PHE A 1 184 ? 3.083 34.873 10.438 1.00 76.75 184 PHE A O 1
ATOM 1449 N N . ASP A 1 185 ? 4.487 36.605 10.717 1.00 83.44 185 ASP A N 1
ATOM 1450 C CA . ASP A 1 185 ? 4.522 36.536 12.181 1.00 83.44 185 ASP A CA 1
ATOM 1451 C C . ASP A 1 185 ? 3.137 36.824 12.790 1.00 83.44 185 ASP A C 1
ATOM 1453 O O . ASP A 1 185 ? 2.709 36.160 13.743 1.00 83.44 185 ASP A O 1
ATOM 1457 N N . THR A 1 186 ? 2.380 37.751 12.196 1.00 81.88 186 THR A N 1
ATOM 1458 C CA . THR A 1 186 ? 0.993 38.046 12.583 1.00 81.88 186 THR A CA 1
ATOM 1459 C C . THR A 1 186 ? 0.075 36.850 12.325 1.00 81.88 186 THR A C 1
ATOM 1461 O O . THR A 1 186 ? -0.724 36.485 13.190 1.00 81.88 186 THR A O 1
ATOM 1464 N N . ALA A 1 187 ? 0.212 3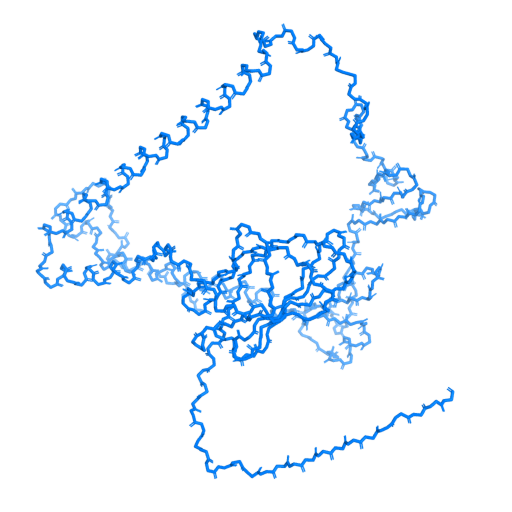6.184 11.175 1.00 77.25 187 ALA A N 1
ATOM 1465 C CA . ALA A 1 187 ? -0.558 34.986 10.851 1.00 77.25 187 ALA A CA 1
ATOM 1466 C C . ALA A 1 187 ? -0.214 33.800 11.770 1.00 77.25 187 ALA A C 1
ATOM 1468 O O . ALA A 1 187 ? -1.113 33.063 12.183 1.00 77.25 187 ALA A O 1
ATOM 1469 N N . ILE A 1 188 ? 1.062 33.626 12.135 1.00 82.81 188 ILE A N 1
ATOM 1470 C CA . ILE A 1 188 ? 1.482 32.628 13.132 1.00 82.81 188 ILE A CA 1
ATOM 1471 C C . ILE A 1 188 ? 0.819 32.925 14.478 1.00 82.81 188 ILE A C 1
ATOM 1473 O O . ILE A 1 188 ? 0.176 32.044 15.045 1.00 82.81 188 ILE A O 1
ATOM 1477 N N . THR A 1 189 ? 0.899 34.172 14.944 1.00 88.56 189 THR A N 1
ATOM 1478 C CA . THR A 1 189 ? 0.329 34.590 16.233 1.00 88.56 189 THR A CA 1
ATOM 1479 C C . THR A 1 189 ? -1.188 34.381 16.272 1.00 88.56 189 THR A C 1
ATOM 1481 O O . THR A 1 189 ? -1.723 33.864 17.253 1.00 88.56 189 THR A O 1
ATOM 1484 N N . ALA A 1 190 ? -1.894 34.713 15.186 1.00 85.38 190 ALA A N 1
ATOM 1485 C CA . ALA A 1 190 ? -3.334 34.488 15.073 1.00 85.38 190 ALA A CA 1
ATOM 1486 C C . ALA A 1 190 ? -3.694 32.992 15.120 1.00 85.38 190 ALA A C 1
ATOM 1488 O O . ALA A 1 190 ? -4.660 32.606 15.781 1.00 85.38 190 ALA A O 1
ATOM 1489 N N . ASN A 1 191 ? -2.900 32.135 14.471 1.00 83.38 191 ASN A N 1
ATOM 1490 C CA . ASN A 1 191 ? -3.104 30.687 14.507 1.00 83.38 191 ASN A CA 1
ATOM 1491 C C . ASN A 1 191 ? -2.827 30.090 15.895 1.00 83.38 191 ASN A C 1
ATOM 1493 O O . ASN A 1 191 ? -3.570 29.214 16.338 1.00 83.38 191 ASN A O 1
ATOM 1497 N N . GLU A 1 192 ? -1.796 30.565 16.598 1.00 88.50 192 GLU A N 1
ATOM 1498 C CA . GLU A 1 192 ? -1.505 30.151 17.977 1.00 88.50 192 GLU A CA 1
ATOM 1499 C C . GLU A 1 192 ? -2.629 30.560 18.936 1.00 88.50 192 GLU A C 1
ATOM 1501 O O . GLU A 1 192 ? -3.070 29.746 19.751 1.00 88.50 192 GLU A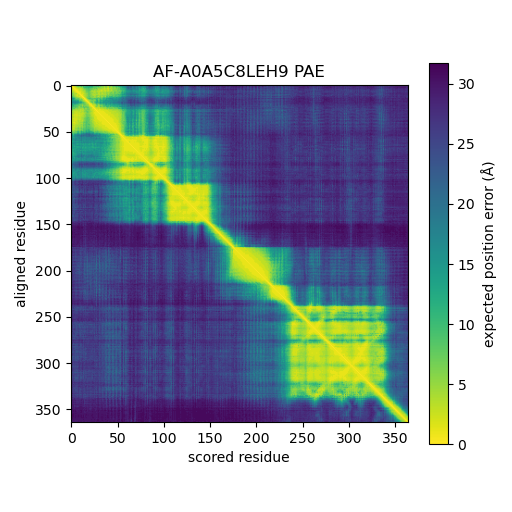 O 1
ATOM 1506 N N . GLN A 1 193 ? -3.157 31.781 18.796 1.00 91.12 193 GLN A N 1
ATOM 1507 C CA . GLN A 1 193 ? -4.299 32.238 19.584 1.00 91.12 193 GLN A CA 1
ATOM 1508 C C . GLN A 1 193 ? -5.550 31.390 19.309 1.00 91.12 193 GLN A C 1
ATOM 1510 O O . GLN A 1 193 ? -6.198 30.933 20.250 1.00 91.12 193 GLN A O 1
ATOM 1515 N N . GLN A 1 194 ? -5.862 31.109 18.040 1.00 89.06 194 GLN A N 1
ATOM 1516 C CA . GLN A 1 194 ? -7.005 30.265 17.685 1.00 89.06 194 GLN A CA 1
ATOM 1517 C C . GLN A 1 194 ? -6.854 28.834 18.227 1.00 89.06 194 GLN A C 1
ATOM 1519 O O . GLN A 1 194 ? -7.833 28.224 18.661 1.00 89.06 194 GLN A O 1
ATOM 1524 N N . ALA A 1 195 ? -5.637 28.282 18.227 1.00 83.19 195 ALA A N 1
ATOM 1525 C CA . ALA A 1 195 ? -5.367 26.966 18.801 1.00 83.19 195 ALA A CA 1
ATOM 1526 C C . ALA A 1 195 ? -5.604 26.939 20.322 1.00 83.19 195 ALA A C 1
ATOM 1528 O O . ALA A 1 195 ? -6.153 25.964 20.841 1.00 83.19 195 ALA A O 1
ATOM 1529 N N . GLU A 1 196 ? -5.243 28.010 21.031 1.00 90.31 196 GLU A N 1
ATOM 1530 C CA . GLU A 1 196 ? -5.479 28.159 22.471 1.00 90.31 196 GLU A CA 1
ATOM 1531 C C . GLU A 1 196 ? -6.971 28.331 22.808 1.00 90.31 196 GLU A C 1
ATOM 1533 O O . GLU A 1 196 ? -7.475 27.721 23.758 1.00 90.31 196 GLU A O 1
ATOM 1538 N N . GLU A 1 197 ? -7.703 29.103 22.000 1.00 90.31 197 GLU A N 1
ATOM 1539 C CA . GLU A 1 197 ? -9.160 29.247 22.112 1.00 90.31 197 GLU A CA 1
ATOM 1540 C C . GLU A 1 197 ? -9.858 27.894 21.923 1.00 90.31 197 GLU A C 1
ATOM 1542 O O . GLU A 1 197 ? -10.645 27.478 22.777 1.00 90.31 197 GLU A O 1
ATOM 1547 N N . ASN A 1 198 ? -9.481 27.151 20.878 1.00 84.12 198 ASN A N 1
ATOM 1548 C CA . ASN A 1 198 ? -10.006 25.811 20.619 1.00 84.12 198 ASN A CA 1
ATOM 1549 C C . ASN A 1 198 ? -9.686 24.843 21.769 1.00 84.12 198 ASN A C 1
ATOM 1551 O O . ASN A 1 198 ? -10.537 24.042 22.158 1.00 84.12 198 ASN A O 1
ATOM 1555 N N . ARG A 1 199 ? -8.477 24.912 22.347 1.00 87.56 199 ARG A N 1
ATOM 1556 C CA . ARG A 1 199 ? -8.094 24.094 23.510 1.00 87.56 199 ARG A CA 1
ATOM 1557 C C . ARG A 1 199 ? -8.987 24.389 24.712 1.00 87.56 199 ARG A C 1
ATOM 1559 O O . ARG A 1 199 ? -9.515 23.460 25.322 1.00 87.56 199 ARG A O 1
ATOM 1566 N N . THR A 1 200 ? -9.186 25.668 25.019 1.00 89.81 200 THR A N 1
ATOM 1567 C CA . THR A 1 200 ? -10.009 26.117 26.149 1.00 89.81 200 THR A CA 1
ATOM 1568 C C . THR A 1 200 ? -11.474 25.708 25.973 1.00 89.81 200 THR A C 1
ATOM 1570 O O . THR A 1 200 ? -12.113 25.240 26.921 1.00 89.81 200 THR A O 1
ATOM 1573 N N . GLU A 1 201 ? -12.015 25.821 24.756 1.00 90.50 201 GLU A N 1
ATOM 1574 C CA . GLU A 1 201 ? -13.367 25.357 24.439 1.00 90.50 201 GLU A CA 1
ATOM 1575 C C . GLU A 1 201 ? -13.499 23.845 24.669 1.00 90.50 201 GLU A C 1
ATOM 1577 O O . GLU A 1 201 ? -14.436 23.399 25.338 1.00 90.50 201 GLU A O 1
ATOM 1582 N N . LEU A 1 202 ? -12.524 23.058 24.209 1.00 84.12 202 LEU A N 1
ATOM 1583 C CA . LEU A 1 202 ? -12.522 21.602 24.353 1.00 84.12 202 LEU A CA 1
ATOM 1584 C C . LEU A 1 202 ? -12.428 21.162 25.824 1.00 84.12 202 LEU A C 1
ATOM 1586 O O . LEU A 1 202 ? -13.129 20.241 26.251 1.00 84.12 202 LEU A O 1
ATOM 1590 N N . GLU A 1 203 ? -11.618 21.853 26.629 1.00 85.06 203 GLU A N 1
ATOM 1591 C CA . GLU A 1 203 ? -11.558 21.659 28.081 1.00 85.06 203 GLU A CA 1
ATOM 1592 C C . GLU A 1 203 ? -12.897 21.990 28.757 1.00 85.06 203 GLU A C 1
ATOM 1594 O O . GLU A 1 203 ? -13.356 21.238 29.624 1.00 85.06 203 GLU A O 1
ATOM 1599 N N . SER A 1 204 ? -13.569 23.064 28.328 1.00 85.81 204 SER A N 1
ATOM 1600 C CA . SER A 1 204 ? -14.881 23.450 28.858 1.00 85.81 204 SER A CA 1
ATOM 1601 C C . SER A 1 204 ? -15.972 22.422 28.529 1.00 85.81 204 SER A C 1
ATOM 1603 O O . SER A 1 204 ? -16.768 22.062 29.404 1.00 85.81 204 SER A O 1
ATOM 1605 N N . LEU A 1 205 ? -15.968 21.879 27.306 1.00 81.94 205 LEU A N 1
ATOM 1606 C CA . LEU A 1 205 ? -16.893 20.838 26.858 1.00 81.94 205 LEU A CA 1
ATOM 1607 C C . LEU A 1 205 ? -16.662 19.530 27.620 1.00 81.94 205 LEU A C 1
ATOM 1609 O O . LEU A 1 205 ? -17.622 18.912 28.083 1.00 81.94 205 LEU A O 1
ATOM 1613 N N . ASN A 1 206 ? -15.401 19.148 27.840 1.00 74.88 206 ASN A N 1
ATOM 1614 C CA . ASN A 1 206 ? -15.055 17.985 28.656 1.00 74.88 206 ASN A CA 1
ATOM 1615 C C . ASN A 1 206 ? -15.502 18.155 30.114 1.00 74.88 206 ASN A C 1
ATOM 1617 O O . ASN A 1 206 ? -16.108 17.247 30.688 1.00 74.88 206 ASN A O 1
ATOM 1621 N N . ALA A 1 207 ? -15.274 19.325 30.716 1.00 78.31 207 ALA A N 1
ATOM 1622 C CA . ALA A 1 207 ? -15.729 19.612 32.075 1.00 78.31 207 ALA A CA 1
ATOM 1623 C C . ALA A 1 207 ? -17.265 19.571 32.191 1.00 78.31 207 ALA A C 1
ATOM 1625 O O . ALA A 1 207 ? -17.804 19.026 33.161 1.00 78.31 207 ALA A O 1
ATOM 1626 N N . ALA A 1 208 ? -17.981 20.096 31.190 1.00 75.81 208 ALA A N 1
ATOM 1627 C CA . ALA A 1 208 ? -19.437 20.035 31.119 1.00 75.81 208 ALA A CA 1
ATOM 1628 C C . ALA A 1 208 ? -19.944 18.591 30.968 1.00 75.81 208 ALA A C 1
ATOM 1630 O O . ALA A 1 208 ? -20.845 18.184 31.703 1.00 75.81 208 ALA A O 1
ATOM 1631 N N . ALA A 1 209 ? -19.334 17.790 30.090 1.00 68.56 209 ALA A N 1
ATOM 1632 C CA . ALA A 1 209 ? -19.675 16.381 29.904 1.00 68.56 209 ALA A CA 1
ATOM 1633 C C . ALA A 1 209 ? -19.475 15.568 31.195 1.00 68.56 209 ALA A C 1
ATOM 1635 O O . ALA A 1 209 ? -20.367 14.819 31.602 1.00 68.56 209 ALA A O 1
ATOM 1636 N N . VAL A 1 210 ? -18.357 15.773 31.903 1.00 70.06 210 VAL A N 1
ATOM 1637 C CA . VAL A 1 210 ? -18.082 15.122 33.195 1.00 70.06 210 VAL A CA 1
ATOM 1638 C C . VAL A 1 210 ? -19.113 15.527 34.252 1.00 70.06 210 VAL A C 1
ATOM 1640 O O . VAL A 1 210 ? -19.619 14.668 34.976 1.00 70.06 210 VAL A O 1
ATOM 1643 N N . LYS A 1 211 ? -19.478 16.814 34.328 1.00 70.62 211 LYS A N 1
ATOM 1644 C CA . LYS A 1 211 ? -20.469 17.313 35.293 1.00 70.62 211 LYS A CA 1
ATOM 1645 C C . LYS A 1 211 ? -21.868 16.750 35.035 1.00 70.62 211 LYS A C 1
ATOM 1647 O O . LYS A 1 211 ? -22.528 16.338 35.987 1.00 70.62 211 LYS A O 1
ATOM 1652 N N . THR A 1 212 ? -22.300 16.691 33.777 1.00 65.19 212 THR A N 1
ATOM 1653 C CA . THR A 1 212 ? -23.599 16.114 33.391 1.00 65.19 212 THR A CA 1
ATOM 1654 C C . THR A 1 212 ? -23.642 14.617 33.693 1.00 65.19 212 THR A C 1
ATOM 1656 O O . THR A 1 212 ? -24.606 14.133 34.275 1.00 65.19 212 THR A O 1
ATOM 1659 N N . THR A 1 213 ? -22.555 13.897 33.411 1.00 56.44 213 THR A N 1
ATOM 1660 C CA . THR A 1 213 ? -22.438 12.455 33.685 1.00 56.44 213 THR A CA 1
ATOM 1661 C C . THR A 1 213 ? -22.399 12.150 35.193 1.00 56.44 213 THR A C 1
ATOM 1663 O O . THR A 1 213 ? -22.916 11.131 35.644 1.00 56.44 213 THR A O 1
ATOM 1666 N N . ALA A 1 214 ? -21.854 13.054 36.015 1.00 50.66 214 ALA A N 1
ATOM 1667 C CA . ALA A 1 214 ? -21.813 12.907 37.472 1.00 50.66 214 ALA A CA 1
ATOM 1668 C C . ALA A 1 214 ? -23.162 13.166 38.179 1.00 50.66 214 ALA A C 1
ATOM 1670 O O . ALA A 1 214 ? -23.314 12.788 39.339 1.00 50.66 214 ALA A O 1
ATOM 1671 N N . GLN A 1 215 ? -24.140 13.803 37.525 1.00 52.34 215 GLN A N 1
ATOM 1672 C CA . GLN A 1 215 ? -25.435 14.134 38.144 1.00 52.34 215 GLN A CA 1
ATOM 1673 C C . GLN A 1 215 ? -26.505 13.043 37.986 1.00 52.34 215 GLN A C 1
ATOM 1675 O O . GLN A 1 215 ? -27.485 13.050 38.729 1.00 52.34 215 GLN A O 1
ATOM 1680 N N . THR A 1 216 ? -26.319 12.090 37.074 1.00 56.72 216 THR A N 1
ATOM 1681 C CA . THR A 1 216 ? -27.318 11.056 36.738 1.00 56.72 216 THR A CA 1
ATOM 1682 C C . THR A 1 216 ? -26.903 9.635 37.103 1.00 56.72 216 THR A C 1
ATOM 1684 O O . THR A 1 216 ? -27.744 8.741 37.083 1.00 56.72 216 THR A O 1
ATOM 1687 N N . LEU A 1 217 ? -25.635 9.418 37.453 1.00 60.28 217 LEU A N 1
ATOM 1688 C CA . LEU A 1 217 ? -25.086 8.094 37.736 1.00 60.28 217 LEU A CA 1
ATOM 1689 C C . LEU A 1 217 ? -24.987 7.826 39.238 1.00 60.28 217 LEU A C 1
ATOM 1691 O O . LEU A 1 217 ? -24.552 8.683 40.014 1.00 60.28 217 LEU A O 1
ATOM 1695 N N . THR A 1 218 ? -25.331 6.604 39.642 1.00 80.62 218 THR A N 1
ATOM 1696 C CA . THR A 1 218 ? -25.065 6.097 40.994 1.00 80.62 218 THR A CA 1
ATOM 1697 C C . THR A 1 218 ? -23.551 6.053 41.264 1.00 80.62 218 THR A C 1
ATOM 1699 O O . THR A 1 218 ? -22.759 5.987 40.319 1.00 80.62 218 THR A O 1
ATOM 1702 N N . PRO A 1 219 ? -23.087 6.056 42.531 1.00 78.62 219 PRO A N 1
ATOM 1703 C CA . PRO A 1 219 ? -21.652 6.031 42.844 1.00 78.62 219 PRO A CA 1
ATOM 1704 C C . PRO A 1 219 ? -20.872 4.897 42.155 1.00 78.62 219 PRO A C 1
ATOM 1706 O O . PRO A 1 219 ? -19.712 5.080 41.787 1.00 78.62 219 PRO A O 1
ATOM 1709 N N . THR A 1 220 ? -21.517 3.747 41.936 1.00 75.88 220 THR A N 1
ATOM 1710 C CA . THR A 1 220 ? -20.940 2.589 41.243 1.00 75.88 220 THR A CA 1
ATOM 1711 C C . THR A 1 220 ? -20.803 2.828 39.738 1.00 75.88 220 THR A C 1
ATOM 1713 O O . THR A 1 220 ? -19.754 2.549 39.167 1.00 75.88 220 THR A O 1
ATOM 1716 N N . GLU A 1 221 ? -21.813 3.411 39.094 1.00 77.31 221 GLU A N 1
ATOM 1717 C CA . GLU A 1 221 ? -21.760 3.752 37.666 1.00 77.31 221 GLU A CA 1
ATOM 1718 C C . GLU A 1 221 ? -20.779 4.897 37.390 1.00 77.31 221 GLU A C 1
ATOM 1720 O O . GLU A 1 221 ? -20.080 4.878 36.382 1.00 77.31 221 GLU A O 1
ATOM 1725 N N . GLN A 1 222 ? -20.646 5.855 38.313 1.00 73.44 222 GLN A N 1
ATOM 1726 C CA . GLN A 1 222 ? -19.601 6.879 38.234 1.00 73.44 222 GLN A CA 1
ATOM 1727 C C . GLN A 1 222 ? -18.201 6.266 38.298 1.00 73.44 222 GLN A C 1
ATOM 1729 O O . GLN A 1 222 ? -17.292 6.730 37.612 1.00 73.44 222 GLN A O 1
ATOM 1734 N N . GLN A 1 223 ? -18.009 5.231 39.121 1.00 77.50 223 GLN A N 1
ATOM 1735 C CA . GLN A 1 223 ? -16.741 4.514 39.188 1.00 77.50 223 GLN A CA 1
ATOM 1736 C C . GLN A 1 223 ? -16.466 3.759 37.885 1.00 77.50 223 GLN A C 1
ATOM 1738 O O . GLN A 1 223 ? -15.377 3.894 37.335 1.00 77.50 223 GLN A O 1
ATOM 1743 N N . GLN A 1 224 ? -17.464 3.058 37.343 1.00 76.75 224 GLN A N 1
ATOM 1744 C CA . GLN A 1 224 ? -17.326 2.344 36.075 1.00 76.75 224 GLN A CA 1
ATOM 1745 C C . GLN A 1 224 ? -17.065 3.296 34.900 1.00 76.75 224 GLN A C 1
ATOM 1747 O O . GLN A 1 224 ? -16.200 3.028 34.075 1.00 76.75 224 GLN A O 1
ATOM 1752 N N . ALA A 1 225 ? -17.751 4.440 34.838 1.00 70.38 225 ALA A N 1
ATOM 1753 C CA . ALA A 1 225 ? -17.513 5.457 33.817 1.00 70.38 225 ALA A CA 1
ATOM 1754 C C . ALA A 1 225 ? -16.098 6.047 33.923 1.00 70.38 225 ALA A C 1
ATOM 1756 O O . ALA A 1 225 ? -15.441 6.243 32.904 1.00 70.38 225 ALA A O 1
ATOM 1757 N N . ARG A 1 226 ? -15.585 6.270 35.144 1.00 73.00 226 ARG A N 1
ATOM 1758 C CA . ARG A 1 226 ? -14.188 6.683 35.359 1.00 73.00 226 ARG A CA 1
ATOM 1759 C C . ARG A 1 226 ? -13.193 5.628 34.876 1.00 73.00 226 ARG A C 1
ATOM 1761 O O . ARG A 1 226 ? -12.176 5.998 34.295 1.00 73.00 226 ARG A O 1
ATOM 1768 N N . GLU A 1 227 ? -13.470 4.344 35.088 1.00 71.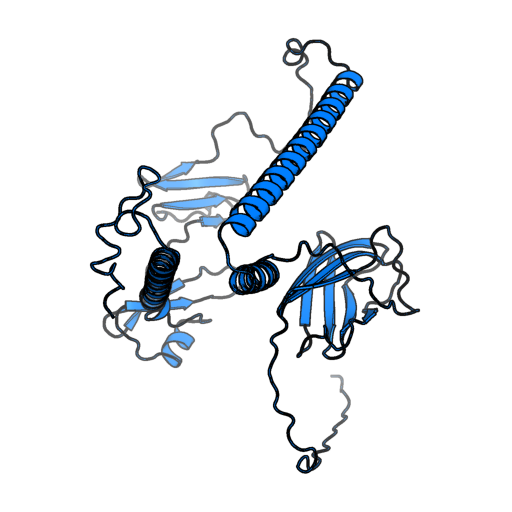88 227 GLU A N 1
ATOM 1769 C CA . GLU A 1 227 ? -12.617 3.259 34.587 1.00 71.88 227 GLU A CA 1
ATOM 1770 C C . GLU A 1 227 ? -12.697 3.109 33.064 1.00 71.88 227 GLU A C 1
ATOM 1772 O O . GLU A 1 227 ? -11.662 2.985 32.415 1.00 71.88 227 GLU A O 1
ATOM 1777 N N . ASN A 1 228 ? -13.887 3.245 32.478 1.00 71.06 228 ASN A N 1
ATOM 1778 C CA . ASN A 1 228 ? -14.087 3.197 31.031 1.00 71.06 228 ASN A CA 1
ATOM 1779 C C . ASN A 1 228 ? -13.442 4.397 30.327 1.00 71.06 228 ASN A C 1
ATOM 1781 O O . ASN A 1 228 ? -12.807 4.219 29.296 1.00 71.06 228 ASN A O 1
ATOM 1785 N N . ILE A 1 229 ? -13.531 5.607 30.892 1.00 65.44 229 ILE A N 1
ATOM 1786 C CA . ILE A 1 229 ? -12.813 6.780 30.374 1.00 65.44 229 ILE A CA 1
ATOM 1787 C C . ILE A 1 229 ? -11.305 6.571 30.523 1.00 65.44 229 ILE A C 1
ATOM 1789 O O . ILE A 1 229 ? -10.581 6.843 29.577 1.00 65.44 229 ILE A O 1
ATOM 1793 N N . LYS A 1 230 ? -10.802 6.024 31.638 1.00 62.47 230 LYS A N 1
ATOM 1794 C CA . LYS A 1 230 ? -9.377 5.650 31.758 1.00 62.47 230 LYS A CA 1
ATOM 1795 C C . LYS A 1 230 ? -8.933 4.624 30.712 1.00 62.47 230 LYS A C 1
ATOM 1797 O O . LYS A 1 230 ? -7.784 4.677 30.291 1.00 62.47 230 LYS A O 1
ATOM 1802 N N . ALA A 1 231 ? -9.816 3.707 30.322 1.00 57.00 231 ALA A N 1
ATOM 1803 C CA . ALA A 1 231 ? -9.540 2.686 29.317 1.00 57.00 231 ALA A CA 1
ATOM 1804 C C . ALA A 1 231 ? -9.663 3.206 27.870 1.00 57.00 231 ALA A C 1
ATOM 1806 O O . ALA A 1 231 ? -8.938 2.736 27.000 1.00 57.00 231 ALA A O 1
ATOM 1807 N N . ALA A 1 232 ? -10.561 4.166 27.617 1.00 46.62 232 ALA A N 1
ATOM 1808 C CA . ALA A 1 232 ? -10.863 4.715 26.290 1.00 46.62 232 ALA A CA 1
ATOM 1809 C C . ALA A 1 232 ? -10.126 6.024 25.971 1.00 46.62 232 ALA A C 1
ATOM 1811 O O . ALA A 1 232 ? -9.997 6.390 24.805 1.00 46.62 232 ALA A O 1
ATOM 1812 N N . SER A 1 233 ? -9.630 6.737 26.986 1.00 42.53 233 SER A N 1
ATOM 1813 C CA . SER A 1 233 ? -8.687 7.831 26.778 1.00 42.53 233 SER A CA 1
ATOM 1814 C C . SER A 1 233 ? -7.457 7.214 26.137 1.00 42.53 233 SER A C 1
ATOM 1816 O O . SER A 1 233 ? -6.717 6.527 26.831 1.00 42.53 233 SER A O 1
ATOM 1818 N N . ILE A 1 234 ? -7.235 7.451 24.840 1.00 43.66 234 ILE A N 1
ATOM 1819 C CA . ILE A 1 234 ? -5.902 7.333 24.247 1.00 43.66 234 ILE A CA 1
ATOM 1820 C C . ILE A 1 234 ? -5.065 8.280 25.089 1.00 43.66 234 ILE A C 1
ATOM 1822 O O . ILE A 1 234 ? -5.321 9.488 25.043 1.00 43.66 234 ILE A O 1
ATOM 1826 N N . PRO A 1 235 ? -4.146 7.795 25.932 1.00 47.12 235 PRO A N 1
ATOM 1827 C CA . PRO A 1 235 ? -3.409 8.720 26.756 1.00 47.12 235 PRO A CA 1
ATOM 1828 C C . PRO A 1 235 ? -2.683 9.658 25.806 1.00 47.12 235 PRO A C 1
ATOM 1830 O O . PRO A 1 235 ? -2.042 9.232 24.841 1.00 47.12 235 PRO A O 1
ATOM 1833 N N . ILE A 1 236 ? -2.853 10.955 26.035 1.00 46.22 236 ILE A N 1
ATOM 1834 C CA . ILE A 1 236 ? -2.032 11.979 25.407 1.00 46.22 236 ILE A CA 1
ATOM 1835 C C . ILE A 1 236 ? -0.641 11.749 26.003 1.00 46.22 236 ILE A C 1
ATOM 1837 O O . ILE A 1 236 ? -0.271 12.303 27.030 1.00 46.22 236 ILE A O 1
ATOM 1841 N N . TYR A 1 237 ? 0.070 10.772 25.444 1.00 47.69 237 TYR A N 1
ATOM 1842 C CA . TYR A 1 237 ? 1.323 10.271 25.975 1.00 47.69 237 TYR A CA 1
ATOM 1843 C C . TYR A 1 237 ? 2.413 11.251 25.544 1.00 47.69 237 TYR A C 1
ATOM 1845 O O . TYR A 1 237 ? 2.984 11.131 24.455 1.00 47.69 237 TYR A O 1
ATOM 1853 N N . THR A 1 238 ? 2.674 12.238 26.387 1.00 52.88 238 THR A N 1
ATOM 1854 C CA . THR A 1 238 ? 3.739 13.234 26.221 1.00 52.88 238 THR A CA 1
ATOM 1855 C C . THR A 1 238 ? 5.144 12.671 26.447 1.00 52.88 238 THR A C 1
ATOM 1857 O O . THR A 1 238 ? 6.126 13.334 26.124 1.00 52.88 238 THR A O 1
ATOM 1860 N N . ASP A 1 239 ? 5.271 11.436 26.933 1.00 79.25 239 ASP A N 1
ATOM 1861 C CA . ASP A 1 239 ? 6.513 10.997 27.567 1.00 79.25 239 ASP A CA 1
ATOM 1862 C C . ASP A 1 239 ? 7.366 10.148 26.617 1.00 79.25 239 ASP A C 1
ATOM 1864 O O . ASP A 1 239 ? 7.444 8.922 26.715 1.00 79.25 239 ASP A O 1
ATOM 1868 N N . TRP A 1 240 ? 8.005 10.819 25.659 1.00 86.31 240 TRP A N 1
ATOM 1869 C CA . TRP A 1 240 ? 9.165 10.257 24.970 1.00 86.31 240 TRP A CA 1
ATOM 1870 C C . TRP A 1 240 ? 10.293 10.027 25.983 1.00 86.31 240 TRP A C 1
ATOM 1872 O O . TRP A 1 240 ? 10.651 10.947 26.717 1.00 86.31 240 TRP A O 1
ATOM 1882 N N . GLN A 1 241 ? 10.862 8.823 26.007 1.00 88.88 241 GLN A N 1
ATOM 1883 C CA . GLN A 1 241 ? 11.967 8.464 26.898 1.00 88.88 241 GLN A CA 1
ATOM 1884 C C . GLN A 1 241 ? 13.297 8.525 26.153 1.00 88.88 241 GLN A C 1
ATOM 1886 O O . GLN A 1 241 ? 13.377 8.137 24.986 1.00 88.88 241 GLN A O 1
ATOM 1891 N N . ASP A 1 242 ? 14.341 8.994 26.830 1.00 85.81 242 ASP A N 1
ATOM 1892 C CA . ASP A 1 242 ? 15.688 9.044 26.266 1.00 85.81 242 ASP A CA 1
ATOM 1893 C C . ASP A 1 242 ? 16.336 7.650 26.287 1.00 85.81 242 ASP A C 1
ATOM 1895 O O . ASP A 1 242 ? 16.134 6.849 27.205 1.00 85.81 242 ASP A O 1
ATOM 1899 N N . PHE A 1 243 ? 17.136 7.352 25.264 1.00 83.56 243 PHE A N 1
ATOM 1900 C CA . PHE A 1 243 ? 17.953 6.141 25.230 1.00 83.56 243 PHE A CA 1
ATOM 1901 C C . PHE A 1 243 ? 19.052 6.154 26.299 1.00 83.56 243 PHE A C 1
ATOM 1903 O O . PHE A 1 243 ? 19.628 7.194 26.615 1.00 83.56 243 PHE A O 1
ATOM 1910 N N . THR A 1 244 ? 19.428 4.968 26.787 1.00 81.81 244 THR A N 1
ATOM 1911 C CA . THR A 1 244 ? 20.730 4.818 27.451 1.00 81.81 244 THR A CA 1
ATOM 1912 C C . THR A 1 244 ? 21.798 4.737 26.364 1.00 81.81 244 THR A C 1
ATOM 1914 O O . THR A 1 244 ? 21.923 3.712 25.693 1.00 81.81 244 THR A O 1
ATOM 1917 N N . TYR A 1 245 ? 22.515 5.839 26.148 1.00 80.12 245 TYR A N 1
ATOM 1918 C CA . TYR A 1 245 ? 23.551 5.934 25.120 1.00 80.12 245 TYR A CA 1
ATOM 1919 C C . TYR A 1 245 ? 24.779 5.102 25.468 1.00 80.12 245 TYR A C 1
ATOM 1921 O O . TYR A 1 245 ? 25.207 5.051 26.624 1.00 80.12 245 TYR A O 1
ATOM 1929 N N . SER A 1 246 ? 25.373 4.480 24.450 1.00 77.56 246 SER A N 1
ATOM 1930 C CA . SER A 1 246 ? 26.691 3.872 24.611 1.00 77.56 246 SER A CA 1
ATOM 1931 C C . SER A 1 246 ? 27.754 4.973 24.726 1.00 77.56 246 SER A C 1
ATOM 1933 O O . SER A 1 246 ? 27.651 6.024 24.092 1.00 77.56 246 SER A O 1
ATOM 1935 N N . SER A 1 247 ? 28.811 4.739 25.507 1.00 69.75 247 SER A N 1
ATOM 1936 C CA . SER A 1 247 ? 29.918 5.698 25.667 1.00 69.75 247 SER A CA 1
ATOM 1937 C C . SER A 1 247 ? 30.676 5.993 24.369 1.00 69.75 247 SER A C 1
ATOM 1939 O O . SER A 1 247 ? 31.440 6.953 24.311 1.00 69.75 247 SER A O 1
ATOM 1941 N N . ASN A 1 248 ? 30.494 5.158 23.345 1.00 66.50 248 ASN A N 1
ATOM 1942 C CA . ASN A 1 248 ? 31.283 5.184 22.118 1.00 66.50 248 ASN A CA 1
ATOM 1943 C C . ASN A 1 248 ? 30.561 5.910 20.973 1.00 66.50 248 ASN A C 1
ATOM 1945 O O . ASN A 1 248 ? 31.178 6.185 19.950 1.00 66.50 248 ASN A O 1
ATOM 1949 N N . ALA A 1 249 ? 29.279 6.253 21.133 1.00 63.25 249 ALA A N 1
ATOM 1950 C CA . ALA A 1 249 ? 28.525 7.018 20.148 1.00 63.25 249 ALA A CA 1
ATOM 1951 C C . ALA A 1 249 ? 28.429 8.484 20.578 1.00 63.25 249 ALA A C 1
ATOM 1953 O O . ALA A 1 249 ? 27.550 8.869 21.347 1.00 63.25 249 ALA A O 1
ATOM 1954 N N . THR A 1 250 ? 29.317 9.336 20.062 1.00 62.94 250 THR A N 1
ATOM 1955 C CA . THR A 1 250 ? 29.120 10.787 20.185 1.00 62.94 250 THR A CA 1
ATOM 1956 C C . THR A 1 250 ? 28.182 11.252 19.074 1.00 62.94 250 THR A C 1
ATOM 1958 O O . THR A 1 250 ? 28.627 11.601 17.983 1.00 62.94 250 THR A O 1
ATOM 1961 N N . LEU A 1 251 ? 26.874 11.228 19.334 1.00 65.00 251 LEU A N 1
ATOM 1962 C CA . LEU A 1 251 ? 25.904 11.938 18.501 1.00 65.00 251 LEU A CA 1
ATOM 1963 C C . LEU A 1 251 ? 25.942 13.420 18.889 1.00 65.00 251 LEU A C 1
ATOM 1965 O O . LEU A 1 251 ? 25.474 13.790 19.965 1.00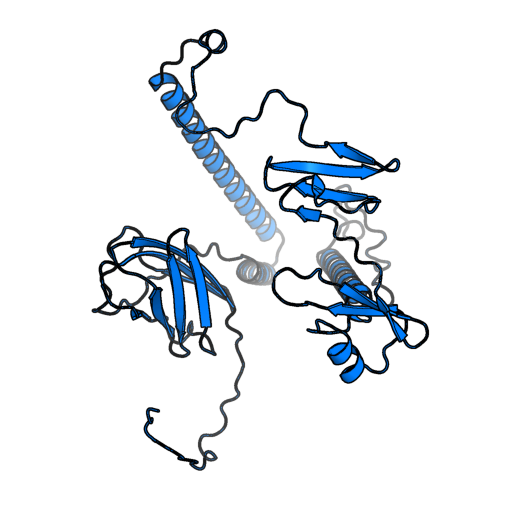 65.00 251 LEU A O 1
ATOM 1969 N N . SER A 1 252 ? 26.520 14.273 18.041 1.00 62.56 252 SER A N 1
ATOM 1970 C CA . SER A 1 252 ? 26.386 15.727 18.197 1.00 62.56 252 SER A CA 1
ATOM 1971 C C . SER A 1 252 ? 25.106 16.186 17.501 1.00 62.56 252 SER A C 1
ATOM 1973 O O . SER A 1 252 ? 24.845 15.782 16.377 1.00 62.56 252 SER A O 1
ATOM 1975 N N . GLY A 1 253 ? 24.257 16.983 18.152 1.00 60.31 253 GLY A N 1
ATOM 1976 C CA . GLY A 1 253 ? 22.993 17.434 17.553 1.00 60.31 253 GLY A CA 1
ATOM 1977 C C . GLY A 1 253 ? 21.907 17.749 18.579 1.00 60.31 253 GLY A C 1
ATOM 1978 O O . GLY A 1 253 ? 22.044 17.428 19.758 1.00 60.31 253 GLY A O 1
ATOM 1979 N N . ARG A 1 254 ? 20.838 18.425 18.136 1.00 53.22 254 ARG A N 1
ATOM 1980 C CA . ARG A 1 254 ? 19.777 18.956 19.017 1.00 53.22 254 ARG A CA 1
ATOM 1981 C C . ARG A 1 254 ? 18.747 17.918 19.476 1.00 53.22 254 ARG A C 1
ATOM 1983 O O . ARG A 1 254 ? 18.069 18.180 20.463 1.00 53.22 254 ARG A O 1
ATOM 1990 N N . GLU A 1 255 ? 18.635 16.761 18.821 1.00 64.75 255 GLU A N 1
ATOM 1991 C CA . GLU A 1 255 ? 17.597 15.775 19.147 1.00 64.75 255 GLU A CA 1
ATOM 1992 C C . GLU A 1 255 ? 18.170 14.383 19.404 1.00 64.75 255 GLU A C 1
ATOM 1994 O O . GLU A 1 255 ? 18.303 13.554 18.510 1.00 64.75 255 GLU A O 1
ATOM 1999 N N . GLN A 1 256 ? 18.458 14.111 20.674 1.00 79.19 256 GLN A N 1
ATOM 2000 C CA . GLN A 1 256 ? 18.698 12.757 21.165 1.00 79.19 256 GLN A CA 1
ATOM 2001 C C . GLN A 1 256 ? 17.641 11.783 20.616 1.00 79.19 256 GLN A C 1
ATOM 2003 O O . GLN A 1 256 ? 16.459 12.119 20.555 1.00 79.19 256 GLN A O 1
ATOM 2008 N N . LEU A 1 257 ? 18.071 10.583 20.215 1.00 83.50 257 LEU A N 1
ATOM 2009 C CA . LEU A 1 257 ? 17.181 9.460 19.961 1.00 83.50 257 LEU A CA 1
ATOM 2010 C C . LEU A 1 257 ? 16.315 9.216 21.206 1.00 83.50 257 LEU A C 1
ATOM 2012 O O . LEU A 1 257 ? 16.805 9.124 22.337 1.00 83.50 257 LEU A O 1
ATOM 2016 N N . LYS A 1 258 ? 15.014 9.114 20.976 1.00 90.06 258 LYS A N 1
ATOM 2017 C CA . LYS A 1 258 ? 13.982 8.852 21.968 1.00 90.06 258 LYS A CA 1
ATOM 2018 C C . LYS A 1 258 ? 13.122 7.702 21.501 1.00 90.06 258 LYS A C 1
ATOM 2020 O O . LYS A 1 258 ? 12.984 7.456 20.304 1.00 90.06 258 LYS A O 1
ATOM 2025 N N . TYR A 1 259 ? 12.512 7.021 22.454 1.00 91.69 259 TYR A N 1
ATOM 2026 C CA . TYR A 1 259 ? 11.555 5.967 22.175 1.00 91.69 259 TYR A CA 1
ATOM 2027 C C . TYR A 1 259 ? 10.269 6.163 22.963 1.00 91.69 259 TYR A C 1
ATOM 2029 O O . TYR A 1 259 ? 10.213 6.893 23.955 1.00 91.69 259 TYR A O 1
ATOM 2037 N N . LYS A 1 260 ? 9.218 5.496 22.497 1.00 90.69 260 LYS A N 1
ATOM 2038 C CA . LYS A 1 260 ? 7.908 5.495 23.136 1.00 90.69 260 LYS A CA 1
ATOM 2039 C C . LYS A 1 260 ? 7.179 4.198 22.816 1.00 90.69 260 LYS A C 1
ATOM 2041 O O . LYS A 1 260 ? 7.062 3.833 21.651 1.00 90.69 260 LYS A O 1
ATOM 2046 N N . LYS A 1 261 ? 6.649 3.515 23.832 1.00 87.56 261 LYS A N 1
ATOM 2047 C CA . LYS A 1 261 ? 5.803 2.328 23.643 1.00 87.56 261 LYS A CA 1
ATOM 2048 C C . LYS A 1 261 ? 4.327 2.706 23.650 1.00 87.56 261 LYS A C 1
ATOM 2050 O O . LYS A 1 261 ? 3.873 3.400 24.555 1.00 87.56 261 LYS A O 1
ATOM 2055 N N . ILE A 1 262 ? 3.586 2.241 22.649 1.00 84.25 262 ILE A N 1
ATOM 2056 C CA . ILE A 1 262 ? 2.134 2.397 22.531 1.00 84.25 262 ILE A CA 1
ATOM 2057 C C . ILE A 1 262 ? 1.537 1.010 22.302 1.00 84.25 262 ILE A C 1
ATOM 2059 O O . ILE A 1 262 ? 1.603 0.463 21.202 1.00 84.25 262 ILE A O 1
ATOM 2063 N N . GLY A 1 263 ? 0.988 0.411 23.361 1.00 87.31 263 GLY A N 1
ATOM 2064 C CA . GLY A 1 263 ? 0.533 -0.980 23.328 1.00 87.31 263 GLY A CA 1
ATOM 2065 C C . GLY A 1 263 ? 1.669 -1.926 22.924 1.00 87.31 263 GLY A C 1
ATOM 2066 O O . GLY A 1 263 ? 2.707 -1.977 23.586 1.00 87.31 263 GLY A O 1
ATOM 2067 N N . ASN A 1 264 ? 1.483 -2.629 21.807 1.00 84.50 264 ASN A N 1
ATOM 2068 C CA . ASN A 1 264 ? 2.471 -3.541 21.227 1.00 84.50 264 ASN A CA 1
ATOM 2069 C C . ASN A 1 264 ? 3.385 -2.858 20.200 1.00 84.50 264 ASN A C 1
ATOM 2071 O O . ASN A 1 264 ? 4.060 -3.536 19.443 1.00 84.50 264 ASN A O 1
ATOM 2075 N N . ARG A 1 265 ? 3.399 -1.528 20.112 1.00 83.50 265 ARG A N 1
ATOM 2076 C CA . ARG A 1 265 ? 4.255 -0.788 19.176 1.00 83.50 265 ARG A CA 1
ATOM 2077 C C . ARG A 1 265 ? 5.329 -0.022 19.920 1.00 83.50 265 ARG A C 1
ATOM 2079 O O . ARG A 1 265 ? 5.075 0.494 21.007 1.00 83.50 265 ARG A O 1
ATOM 2086 N N . VAL A 1 266 ? 6.507 0.083 19.324 1.00 87.38 266 VAL A N 1
ATOM 2087 C CA . VAL A 1 266 ? 7.586 0.953 19.785 1.00 87.38 266 VAL A CA 1
ATOM 2088 C C . VAL A 1 266 ? 7.880 1.952 18.672 1.00 87.38 266 VAL A C 1
ATOM 2090 O O . VAL A 1 266 ? 8.194 1.587 17.540 1.00 87.38 266 VAL A O 1
ATOM 2093 N N . LEU A 1 267 ? 7.732 3.225 19.011 1.00 89.31 267 LEU A N 1
ATOM 2094 C CA . LEU A 1 267 ? 8.097 4.365 18.189 1.00 89.31 267 LEU A CA 1
ATOM 2095 C C . LEU A 1 267 ? 9.499 4.815 18.573 1.00 89.31 267 LEU A C 1
ATOM 2097 O O . LEU A 1 267 ? 9.834 4.856 19.759 1.00 89.31 267 LEU A O 1
ATOM 2101 N N . LEU A 1 268 ? 10.288 5.194 17.580 1.00 89.44 268 LEU A N 1
ATOM 2102 C CA . LEU A 1 268 ? 11.617 5.763 17.721 1.00 89.44 268 LEU A CA 1
ATOM 2103 C C . LEU A 1 268 ? 11.646 7.084 16.970 1.00 89.44 268 LEU A C 1
ATOM 2105 O O . LEU A 1 268 ? 11.305 7.112 15.794 1.00 89.44 268 LEU A O 1
ATOM 2109 N N . LYS A 1 269 ? 12.105 8.156 17.613 1.00 87.25 269 LYS A N 1
ATOM 2110 C CA . LYS A 1 269 ? 12.377 9.419 16.923 1.00 87.25 269 LYS A CA 1
ATOM 2111 C C . LYS A 1 269 ? 13.710 9.989 17.348 1.00 87.25 269 LYS A C 1
ATOM 2113 O O . LYS A 1 269 ? 14.114 9.813 18.493 1.00 87.25 269 LYS A O 1
ATOM 2118 N N . GLY A 1 270 ? 14.342 10.752 16.480 1.00 84.06 270 GLY A N 1
ATOM 2119 C CA . GLY A 1 270 ? 15.478 11.594 16.830 1.00 84.06 270 GLY A CA 1
ATOM 2120 C C . GLY A 1 270 ? 16.471 11.690 15.690 1.00 84.06 270 GLY A C 1
ATOM 2121 O O . GLY A 1 270 ? 16.326 11.053 14.652 1.00 84.06 270 GLY A O 1
ATOM 2122 N N . GLY A 1 271 ? 17.499 12.504 15.870 1.00 77.38 271 GLY A N 1
ATOM 2123 C CA . GLY A 1 271 ? 18.446 12.788 14.807 1.00 77.38 271 GLY A CA 1
ATOM 2124 C C . GLY A 1 271 ? 19.762 13.294 15.357 1.00 77.38 271 GLY A C 1
ATOM 2125 O O . GLY A 1 271 ? 19.811 14.074 16.303 1.00 77.38 271 GLY A O 1
ATOM 2126 N N . GLY A 1 272 ? 20.855 12.856 14.755 1.00 79.50 272 GLY A N 1
ATOM 2127 C CA . GLY A 1 272 ? 22.178 13.270 15.181 1.00 79.50 272 GLY A CA 1
ATOM 2128 C C . GLY A 1 272 ? 23.109 13.469 14.008 1.00 79.50 272 GLY A C 1
ATOM 2129 O O . GLY A 1 272 ? 22.802 13.166 12.856 1.00 79.50 272 GLY A O 1
ATOM 2130 N N . GLU A 1 273 ? 24.278 13.987 14.326 1.00 75.94 273 GLU A N 1
ATOM 2131 C CA . GLU A 1 273 ? 25.427 13.981 13.448 1.00 75.94 273 GLU A CA 1
ATOM 2132 C C . GLU A 1 273 ? 26.333 12.845 13.889 1.00 75.94 273 GLU A C 1
ATOM 2134 O O . GLU A 1 273 ? 26.732 12.751 15.054 1.00 75.94 273 GLU A O 1
ATOM 2139 N N . MET A 1 274 ? 26.649 11.964 12.947 1.00 70.50 274 MET A N 1
ATOM 2140 C CA . MET A 1 274 ? 27.706 10.988 13.147 1.00 70.50 274 MET A CA 1
ATOM 2141 C C . MET A 1 274 ? 29.013 11.562 12.625 1.00 70.50 274 MET A C 1
ATOM 2143 O O . MET A 1 274 ? 29.175 11.771 11.420 1.00 70.50 274 MET A O 1
ATOM 2147 N N . ASN A 1 275 ? 29.933 11.794 13.558 1.00 68.62 275 ASN A N 1
ATOM 2148 C CA . ASN A 1 275 ? 31.290 12.261 13.280 1.00 68.62 275 ASN A CA 1
ATOM 2149 C C . ASN A 1 275 ? 32.299 11.115 13.140 1.00 68.62 275 ASN A C 1
ATOM 2151 O O . ASN A 1 275 ? 33.474 11.367 12.885 1.00 68.62 275 ASN A O 1
ATOM 2155 N N . ASP A 1 276 ? 31.865 9.869 13.342 1.00 63.41 276 ASP A N 1
ATOM 2156 C CA . ASP A 1 276 ? 32.770 8.729 13.380 1.00 63.41 276 ASP A CA 1
ATOM 2157 C C . ASP A 1 276 ? 32.909 8.039 12.014 1.00 63.41 276 ASP A C 1
ATOM 2159 O O . ASP A 1 276 ? 31.993 8.010 11.190 1.00 63.41 276 ASP A O 1
ATOM 2163 N N . SER A 1 277 ? 34.093 7.475 11.792 1.00 65.19 277 SER A N 1
ATOM 2164 C CA . SER A 1 277 ? 34.473 6.700 10.606 1.00 65.19 277 SER A CA 1
ATOM 2165 C C . SER A 1 277 ? 34.029 5.234 10.671 1.00 65.19 277 SER A C 1
ATOM 2167 O O . SER A 1 277 ? 34.204 4.491 9.704 1.00 65.19 277 SER A O 1
ATOM 2169 N N . ALA A 1 278 ? 33.463 4.805 11.802 1.00 67.75 278 ALA A N 1
ATOM 2170 C CA . ALA A 1 278 ? 32.993 3.444 11.999 1.00 67.75 278 ALA A CA 1
ATOM 2171 C C . ALA A 1 278 ? 31.734 3.154 11.161 1.00 67.75 278 ALA A C 1
ATOM 2173 O O . ALA A 1 278 ? 30.723 3.848 11.252 1.00 67.75 278 ALA A O 1
ATOM 2174 N N . ASN A 1 279 ? 31.775 2.065 10.388 1.00 77.12 279 ASN A N 1
ATOM 2175 C CA . ASN A 1 279 ? 30.637 1.589 9.589 1.00 77.12 279 ASN A CA 1
ATOM 2176 C C . ASN A 1 279 ? 29.497 1.002 10.441 1.00 77.12 279 ASN A C 1
ATOM 2178 O O . ASN A 1 279 ? 28.427 0.730 9.903 1.00 77.12 279 ASN A O 1
ATOM 2182 N N . LEU A 1 280 ? 29.734 0.780 11.738 1.00 85.00 280 LEU A N 1
ATOM 2183 C CA . LEU A 1 280 ? 28.785 0.230 12.701 1.00 85.00 280 LEU A CA 1
ATOM 2184 C C . LEU A 1 280 ? 28.971 0.947 14.042 1.00 85.00 280 LEU A C 1
ATOM 2186 O O . LEU A 1 280 ? 30.035 0.852 14.651 1.00 85.00 280 LEU A O 1
ATOM 2190 N N . VAL A 1 281 ? 27.935 1.640 14.506 1.00 86.06 281 VAL A N 1
ATOM 2191 C CA 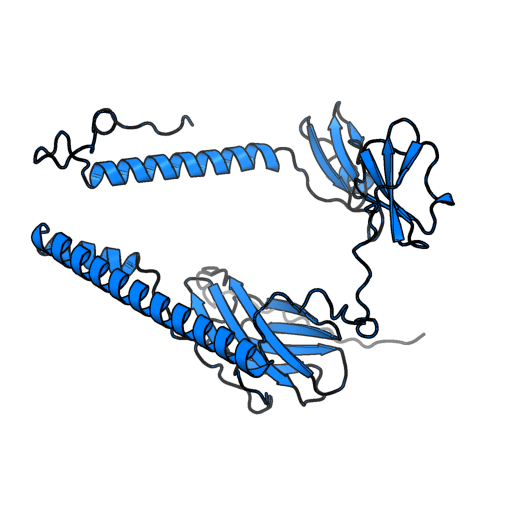. VAL A 1 281 ? 27.948 2.395 15.763 1.00 86.06 281 VAL A CA 1
ATOM 2192 C C . VAL A 1 281 ? 26.797 1.919 16.639 1.00 86.06 281 VAL A C 1
ATOM 2194 O O . VAL A 1 281 ? 25.636 2.011 16.245 1.00 86.06 281 VAL A O 1
ATOM 2197 N N . HIS A 1 282 ? 27.103 1.431 17.842 1.00 90.75 282 HIS A N 1
ATOM 2198 C CA . HIS A 1 282 ? 26.094 1.156 18.868 1.00 90.75 282 HIS A CA 1
ATOM 2199 C C . HIS A 1 282 ? 25.611 2.485 19.453 1.00 90.75 282 HIS A C 1
ATOM 2201 O O . HIS A 1 282 ? 26.353 3.140 20.178 1.00 90.75 282 HIS A O 1
ATOM 2207 N N . ILE A 1 283 ? 24.394 2.909 19.123 1.00 87.81 283 ILE A N 1
ATOM 2208 C CA . ILE A 1 283 ? 23.855 4.206 19.550 1.00 87.81 283 ILE A CA 1
ATOM 2209 C C . ILE A 1 283 ? 23.356 4.140 20.995 1.00 87.81 283 ILE A C 1
ATOM 2211 O O . ILE A 1 283 ? 23.592 5.056 21.779 1.00 87.81 283 ILE A O 1
ATOM 2215 N N . GLY A 1 284 ? 22.686 3.054 21.365 1.00 90.00 284 GLY A N 1
ATOM 2216 C CA . GLY A 1 284 ? 22.130 2.884 22.700 1.00 90.00 284 GLY A CA 1
ATOM 2217 C C . GLY A 1 284 ? 21.341 1.593 22.830 1.00 90.00 284 GLY A C 1
ATOM 2218 O O . GLY A 1 284 ? 21.335 0.766 21.919 1.00 90.00 284 GLY A O 1
ATOM 2219 N N . THR A 1 285 ? 20.682 1.416 23.969 1.00 93.06 285 THR A N 1
ATOM 2220 C CA . THR A 1 285 ? 19.917 0.199 24.264 1.00 93.06 285 THR A CA 1
ATOM 2221 C C . THR A 1 285 ? 18.511 0.556 24.745 1.00 93.06 285 THR A C 1
ATOM 2223 O O . THR A 1 285 ? 18.348 1.383 25.644 1.00 93.06 285 THR A O 1
ATOM 2226 N N . LEU A 1 286 ? 17.497 -0.055 24.128 1.00 91.69 286 LEU A N 1
ATOM 2227 C CA . LEU A 1 286 ? 16.113 -0.048 24.597 1.00 91.69 286 LEU A CA 1
ATOM 2228 C C . LEU A 1 286 ? 15.998 -0.867 25.892 1.00 91.69 286 LEU A C 1
ATOM 2230 O O . LEU A 1 286 ? 16.697 -1.869 26.042 1.00 91.69 286 LEU A O 1
ATOM 2234 N N . PRO A 1 287 ? 15.090 -0.521 26.821 1.00 92.25 287 PRO A N 1
ATOM 2235 C CA . PRO A 1 287 ? 14.768 -1.422 27.921 1.00 92.25 287 PRO A CA 1
ATOM 2236 C C . PRO A 1 287 ? 14.335 -2.790 27.385 1.00 92.25 287 PRO A C 1
ATOM 2238 O O . PRO A 1 287 ? 13.640 -2.858 26.375 1.00 92.25 287 PRO A O 1
ATOM 2241 N N . ALA A 1 288 ? 14.647 -3.874 28.101 1.00 90.69 288 ALA A N 1
ATOM 2242 C CA . ALA A 1 288 ? 14.283 -5.233 27.678 1.00 90.69 288 ALA A CA 1
ATOM 2243 C C . ALA A 1 288 ? 12.774 -5.402 27.392 1.00 90.69 288 ALA A C 1
ATOM 2245 O O . ALA A 1 288 ? 12.382 -6.162 26.518 1.00 90.69 288 ALA A O 1
ATOM 2246 N N . SER A 1 289 ? 11.911 -4.635 28.069 1.00 90.12 289 SER A N 1
ATOM 2247 C CA . SER A 1 289 ? 10.460 -4.611 27.825 1.00 90.12 289 SER A CA 1
ATOM 2248 C C . SER A 1 289 ? 10.031 -3.937 26.510 1.00 90.12 289 SER A C 1
ATOM 2250 O O . SER A 1 289 ? 8.839 -3.932 26.196 1.00 90.12 289 SER A O 1
ATOM 2252 N N . HIS A 1 290 ? 10.971 -3.337 25.780 1.00 92.44 290 HIS A N 1
ATOM 2253 C CA . HIS A 1 290 ? 10.796 -2.619 24.514 1.00 92.44 290 HIS A CA 1
ATOM 2254 C C . HIS A 1 290 ? 11.655 -3.211 23.384 1.00 92.44 290 HIS A C 1
ATOM 2256 O O . HIS A 1 290 ? 11.529 -2.772 22.241 1.00 92.44 290 HIS A O 1
ATOM 2262 N N . ALA A 1 291 ? 12.531 -4.172 23.692 1.00 91.00 291 ALA A N 1
ATOM 2263 C CA . ALA A 1 291 ? 13.304 -4.888 22.690 1.00 91.00 291 ALA A CA 1
ATOM 2264 C C . ALA A 1 291 ? 12.363 -5.704 21.783 1.00 91.00 291 ALA A C 1
ATOM 2266 O O . ALA A 1 291 ? 11.361 -6.236 22.271 1.00 91.00 291 ALA A O 1
ATOM 2267 N N . PRO A 1 292 ? 12.632 -5.781 20.471 1.00 90.94 292 PRO A N 1
ATOM 2268 C CA . PRO A 1 292 ? 11.863 -6.635 19.582 1.00 90.94 292 PRO A CA 1
ATOM 2269 C C . PRO A 1 292 ? 12.164 -8.115 19.859 1.00 90.94 292 PRO A C 1
ATOM 2271 O O . PRO A 1 292 ? 13.278 -8.473 20.216 1.00 90.94 292 PRO A O 1
ATOM 2274 N N . ASP A 1 293 ? 11.191 -8.990 19.620 1.00 89.62 293 ASP A N 1
ATOM 2275 C CA . ASP A 1 293 ? 11.353 -10.439 19.826 1.00 89.62 293 ASP A CA 1
ATOM 2276 C C . ASP A 1 293 ? 12.329 -11.086 18.817 1.00 89.62 293 ASP A C 1
ATOM 2278 O O . ASP A 1 293 ? 12.846 -12.177 19.044 1.00 89.62 293 ASP A O 1
ATOM 2282 N N . VAL A 1 294 ? 12.579 -10.411 17.691 1.00 90.44 294 VAL A N 1
ATOM 2283 C CA . VAL A 1 294 ? 13.554 -10.788 16.660 1.00 90.44 294 VAL A CA 1
ATOM 2284 C C . VAL A 1 294 ? 14.287 -9.541 16.167 1.00 90.44 294 VAL A C 1
ATOM 2286 O O . VAL A 1 294 ? 13.670 -8.470 16.126 1.00 90.44 294 VAL A O 1
ATOM 2289 N N . PRO A 1 295 ? 15.553 -9.650 15.720 1.00 94.81 295 PRO A N 1
ATOM 2290 C CA . PRO A 1 295 ? 16.265 -8.530 15.125 1.00 94.81 295 PRO A CA 1
ATOM 2291 C C . PRO A 1 295 ? 15.456 -7.832 14.031 1.00 94.81 295 PRO A C 1
ATOM 2293 O O . PRO A 1 295 ? 14.937 -8.467 13.109 1.00 94.81 295 PRO A O 1
ATOM 2296 N N . ARG A 1 296 ? 15.372 -6.505 14.109 1.00 93.38 296 ARG A N 1
ATOM 2297 C CA . ARG A 1 296 ? 14.734 -5.663 13.092 1.00 93.38 296 ARG A CA 1
ATOM 2298 C C . ARG A 1 296 ? 15.788 -4.809 12.405 1.00 93.38 296 ARG A C 1
ATOM 2300 O O . ARG A 1 296 ? 16.690 -4.281 13.050 1.00 93.38 296 ARG A O 1
ATOM 2307 N N . THR A 1 297 ? 15.687 -4.672 11.087 1.00 92.75 297 THR A N 1
ATOM 2308 C CA . THR A 1 297 ? 16.544 -3.783 10.294 1.00 92.75 297 THR A CA 1
ATOM 2309 C C . THR A 1 297 ? 15.679 -2.837 9.480 1.00 92.75 297 THR A C 1
ATOM 2311 O O . THR A 1 297 ? 14.794 -3.271 8.750 1.00 92.75 297 THR A O 1
ATOM 2314 N N . PHE A 1 298 ? 15.975 -1.550 9.586 1.00 90.75 298 PHE A N 1
ATOM 2315 C CA . PHE A 1 298 ? 15.319 -0.469 8.866 1.00 90.75 298 PHE A CA 1
ATOM 2316 C C . PHE A 1 298 ? 16.334 0.157 7.921 1.00 90.75 298 PHE A C 1
ATOM 2318 O O . PHE A 1 298 ? 17.445 0.479 8.341 1.00 90.75 298 PHE A O 1
ATOM 2325 N N . VAL A 1 299 ? 15.978 0.307 6.648 1.00 88.88 299 VAL A N 1
ATOM 2326 C CA . VAL A 1 299 ? 16.862 0.872 5.624 1.00 88.88 299 VAL A CA 1
ATOM 2327 C C . VAL A 1 299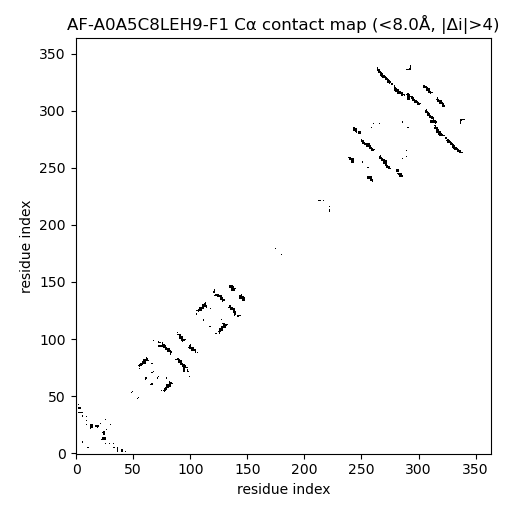 ? 16.316 2.228 5.205 1.00 88.88 299 VAL A C 1
ATOM 2329 O O . VAL A 1 299 ? 15.182 2.318 4.747 1.00 88.88 299 VAL A O 1
ATOM 2332 N N . TYR A 1 300 ? 17.140 3.262 5.345 1.00 83.88 300 TYR A N 1
ATOM 2333 C CA . TYR A 1 300 ? 16.841 4.627 4.929 1.00 83.88 300 TYR A CA 1
ATOM 2334 C C . TYR A 1 300 ? 17.696 4.968 3.720 1.00 83.88 300 TYR A C 1
ATOM 2336 O O . TYR A 1 300 ? 18.929 4.965 3.796 1.00 83.88 300 TYR A O 1
ATOM 2344 N N . ASP A 1 301 ? 17.031 5.255 2.607 1.00 84.19 301 ASP A N 1
ATOM 2345 C CA . ASP A 1 301 ? 17.673 5.808 1.425 1.00 84.19 301 ASP A CA 1
ATOM 2346 C C . ASP A 1 301 ? 17.686 7.335 1.546 1.00 84.19 301 ASP A C 1
ATOM 2348 O O . ASP A 1 301 ? 16.669 8.007 1.368 1.00 84.19 301 ASP A O 1
ATOM 2352 N N . MET A 1 302 ? 18.835 7.880 1.938 1.00 78.00 302 MET A N 1
ATOM 2353 C CA . MET A 1 302 ? 19.059 9.320 1.970 1.00 78.00 302 MET A CA 1
ATOM 2354 C C . MET A 1 302 ? 19.658 9.725 0.626 1.00 78.00 302 MET A C 1
ATOM 2356 O O . MET A 1 302 ? 20.489 9.006 0.081 1.00 78.00 302 MET A O 1
ATOM 2360 N N . GLN A 1 303 ? 19.352 10.932 0.138 1.00 80.31 303 GLN A N 1
ATOM 2361 C CA . GLN A 1 303 ? 19.802 11.422 -1.180 1.00 80.31 303 GLN A CA 1
ATOM 2362 C C . GLN A 1 303 ? 21.292 11.188 -1.504 1.00 80.31 303 GLN A C 1
ATOM 2364 O O . GLN A 1 303 ? 21.663 11.134 -2.673 1.00 80.31 303 GLN A O 1
ATOM 2369 N N . THR A 1 304 ? 22.161 11.101 -0.489 1.00 80.38 304 THR A N 1
ATOM 2370 C CA . THR A 1 304 ? 23.611 10.934 -0.672 1.00 80.38 304 THR A CA 1
ATOM 2371 C C . THR A 1 304 ? 24.198 9.651 -0.080 1.00 80.38 304 THR A C 1
ATOM 2373 O O . THR A 1 304 ? 25.392 9.420 -0.266 1.00 80.38 304 THR A O 1
ATOM 2376 N N . PHE A 1 305 ? 23.423 8.831 0.640 1.00 80.81 305 PHE A N 1
ATOM 2377 C CA . PHE A 1 305 ? 23.910 7.585 1.243 1.00 80.81 305 PHE A CA 1
ATOM 2378 C C . PHE A 1 305 ? 22.767 6.691 1.740 1.00 80.81 305 PHE A C 1
ATOM 2380 O O . PHE A 1 305 ? 21.686 7.163 2.068 1.00 80.81 305 PHE A O 1
ATOM 2387 N N . ILE A 1 306 ? 23.050 5.397 1.892 1.00 83.56 306 ILE A N 1
ATOM 2388 C CA . ILE A 1 306 ? 22.131 4.455 2.537 1.00 83.56 306 ILE A CA 1
ATOM 2389 C C . ILE A 1 306 ? 22.539 4.288 3.998 1.00 83.56 306 ILE A C 1
ATOM 2391 O O . ILE A 1 306 ? 23.702 4.003 4.311 1.00 83.56 306 ILE A O 1
ATOM 2395 N N . MET A 1 307 ? 21.562 4.427 4.882 1.00 87.50 307 MET A N 1
ATOM 2396 C CA . MET A 1 307 ? 21.682 4.151 6.305 1.00 87.50 307 MET A CA 1
ATOM 2397 C C . MET A 1 307 ? 20.869 2.912 6.655 1.00 87.50 307 MET A C 1
ATOM 2399 O O . MET A 1 307 ? 19.785 2.693 6.118 1.00 87.50 307 MET A O 1
ATOM 2403 N N . ARG A 1 308 ? 21.381 2.092 7.568 1.00 91.81 308 ARG A N 1
ATOM 2404 C CA . ARG A 1 308 ? 20.634 0.976 8.143 1.00 91.81 308 ARG A CA 1
ATOM 2405 C C . ARG A 1 308 ? 20.610 1.122 9.654 1.00 91.81 308 ARG A C 1
ATOM 2407 O O . ARG A 1 308 ? 21.664 1.219 10.267 1.00 91.81 308 ARG A O 1
ATOM 2414 N N . LEU A 1 309 ? 19.428 1.118 10.251 1.00 92.25 309 LEU A N 1
ATOM 2415 C CA . LEU A 1 309 ? 19.268 0.986 11.693 1.00 92.25 309 LEU A CA 1
ATOM 2416 C C . LEU A 1 309 ? 18.942 -0.473 12.000 1.00 92.25 309 LEU A C 1
ATOM 2418 O O . LEU A 1 309 ? 17.981 -1.007 11.453 1.00 92.25 309 LEU A O 1
ATOM 2422 N N . GLN A 1 310 ? 19.713 -1.114 12.864 1.00 95.00 310 GLN A N 1
ATOM 2423 C CA . GLN A 1 310 ? 19.437 -2.460 13.348 1.00 95.00 310 GLN A CA 1
ATOM 2424 C C . GLN A 1 310 ? 19.127 -2.416 14.839 1.00 95.00 310 GLN A C 1
ATOM 2426 O O . GLN A 1 310 ? 19.821 -1.747 15.593 1.00 95.00 310 GLN A O 1
ATOM 2431 N N . ILE A 1 311 ? 18.092 -3.134 15.255 1.00 94.38 311 ILE A N 1
ATOM 2432 C CA . ILE A 1 311 ? 17.734 -3.333 16.658 1.00 94.38 311 ILE A CA 1
ATOM 2433 C C . ILE A 1 311 ? 17.762 -4.832 16.892 1.00 94.38 311 ILE A C 1
ATOM 2435 O O . ILE A 1 311 ? 17.023 -5.550 16.218 1.00 94.38 311 ILE A O 1
ATOM 2439 N N . ASP A 1 312 ? 18.637 -5.307 17.769 1.00 95.69 312 ASP A N 1
ATOM 2440 C CA . ASP A 1 312 ? 18.702 -6.730 18.105 1.00 95.69 312 ASP A CA 1
ATOM 2441 C C . ASP A 1 312 ? 17.627 -7.135 19.128 1.00 95.69 312 ASP A C 1
ATOM 2443 O O . ASP A 1 312 ? 16.889 -6.299 19.657 1.00 95.69 312 ASP A O 1
ATOM 2447 N N . GLU A 1 313 ? 17.535 -8.433 19.407 1.00 94.88 313 GLU A N 1
ATOM 2448 C CA . GLU A 1 313 ? 16.594 -9.014 20.369 1.00 94.88 313 GLU A CA 1
ATOM 2449 C C . GLU A 1 313 ? 16.845 -8.594 21.829 1.00 94.88 313 GLU A C 1
ATOM 2451 O O . GLU A 1 313 ? 15.998 -8.792 22.700 1.00 94.88 313 GLU A O 1
ATOM 2456 N N . TYR A 1 314 ? 17.996 -7.980 22.113 1.00 95.25 314 TYR A N 1
ATOM 2457 C CA . TYR A 1 314 ? 18.352 -7.435 23.423 1.00 95.25 314 TYR A CA 1
ATOM 2458 C C . TYR A 1 314 ? 18.078 -5.928 23.521 1.00 95.25 314 TYR A C 1
ATOM 2460 O O . TYR A 1 314 ? 18.324 -5.315 24.562 1.00 95.25 314 TYR A O 1
ATOM 2468 N N . GLY A 1 315 ? 17.547 -5.329 22.451 1.00 92.50 315 GLY A N 1
ATOM 2469 C CA . GLY A 1 315 ? 17.220 -3.914 22.365 1.00 92.50 315 GLY A CA 1
ATOM 2470 C C . GLY A 1 315 ? 18.416 -3.024 22.038 1.00 92.50 315 GLY A C 1
ATOM 2471 O O . GLY A 1 315 ? 18.272 -1.802 22.083 1.00 92.50 315 GLY A O 1
ATOM 2472 N N . ALA A 1 316 ? 19.588 -3.578 21.723 1.00 94.00 316 ALA A N 1
ATOM 2473 C CA . ALA A 1 316 ? 20.729 -2.782 21.297 1.00 94.00 316 ALA A CA 1
ATOM 2474 C C . ALA A 1 316 ? 20.477 -2.225 19.893 1.00 94.00 316 ALA A C 1
ATOM 2476 O O . ALA A 1 316 ? 20.123 -2.943 18.958 1.00 94.00 316 ALA A O 1
ATOM 2477 N N . VAL A 1 317 ? 20.648 -0.912 19.766 1.00 92.56 317 VAL A N 1
ATOM 2478 C CA . VAL A 1 317 ? 20.379 -0.154 18.549 1.00 92.56 317 VAL A CA 1
ATOM 2479 C C . VAL A 1 317 ? 21.693 0.216 17.887 1.00 92.56 317 VAL A C 1
ATOM 2481 O O . VAL A 1 317 ? 22.499 0.968 18.438 1.00 92.56 317 VAL A O 1
ATOM 2484 N N . PHE A 1 318 ? 21.891 -0.283 16.678 1.00 91.94 318 PHE A N 1
ATOM 2485 C CA . PHE A 1 318 ? 23.067 -0.056 15.861 1.00 91.94 318 PHE A CA 1
ATOM 2486 C C . PHE A 1 318 ? 22.711 0.785 14.642 1.00 91.94 318 PHE A C 1
ATOM 2488 O O . PHE A 1 318 ? 21.746 0.488 13.940 1.00 91.94 318 PHE A O 1
ATOM 2495 N N . LEU A 1 319 ? 23.524 1.795 14.341 1.00 89.25 319 LEU A N 1
ATOM 2496 C CA . LEU A 1 319 ? 23.522 2.421 13.024 1.00 89.25 319 LEU A CA 1
ATOM 2497 C C . LEU A 1 319 ? 24.646 1.848 12.193 1.00 89.25 319 LEU A C 1
ATOM 2499 O O . LEU A 1 319 ? 25.801 1.831 12.615 1.00 89.25 319 LEU A O 1
ATOM 2503 N N . MET A 1 320 ? 24.303 1.457 10.981 1.00 89.38 320 MET A N 1
ATOM 2504 C CA . MET A 1 320 ? 25.246 1.166 9.928 1.00 89.38 320 MET A CA 1
ATOM 2505 C C . MET A 1 320 ? 25.102 2.193 8.826 1.00 89.38 320 MET A C 1
ATOM 2507 O O . MET A 1 320 ? 23.998 2.595 8.448 1.00 89.38 320 MET A O 1
ATOM 2511 N N . ARG A 1 321 ? 26.232 2.586 8.261 1.00 82.50 321 ARG A N 1
ATOM 2512 C CA . ARG A 1 321 ? 26.275 3.532 7.158 1.00 82.50 321 ARG A CA 1
ATOM 2513 C C . ARG A 1 321 ? 27.268 3.056 6.116 1.00 82.50 321 ARG A C 1
ATOM 2515 O O . ARG A 1 321 ? 28.365 2.628 6.455 1.00 82.50 321 ARG A O 1
ATOM 2522 N N . ASN A 1 322 ? 26.905 3.227 4.849 1.00 78.94 322 ASN A N 1
ATOM 2523 C CA . ASN A 1 322 ? 27.842 3.096 3.740 1.00 78.94 322 ASN A CA 1
ATOM 2524 C C . ASN A 1 322 ? 28.324 4.488 3.295 1.00 78.94 322 ASN A C 1
ATOM 2526 O O . ASN A 1 322 ? 27.545 5.266 2.748 1.00 78.94 322 ASN A O 1
ATOM 2530 N N . GLY A 1 323 ? 29.602 4.810 3.530 1.00 70.44 323 GLY A N 1
ATOM 2531 C CA . GLY A 1 323 ? 30.278 6.006 2.997 1.00 70.44 323 GLY A CA 1
ATOM 2532 C C . GLY A 1 323 ? 31.062 6.812 4.041 1.00 70.44 323 GLY A C 1
ATOM 2533 O O . GLY A 1 323 ? 30.818 6.685 5.233 1.00 70.44 323 GLY A O 1
ATOM 2534 N N . THR A 1 324 ? 31.968 7.690 3.597 1.00 70.44 324 THR A N 1
ATOM 2535 C CA . THR A 1 324 ? 32.861 8.511 4.449 1.00 70.44 324 THR A CA 1
ATOM 2536 C C . THR A 1 324 ? 32.383 9.970 4.597 1.00 70.44 324 THR A C 1
ATOM 2538 O O . THR A 1 324 ? 31.614 10.462 3.771 1.00 70.44 324 THR A O 1
ATOM 2541 N N . GLY A 1 325 ? 32.777 10.660 5.681 1.00 72.69 325 GLY A N 1
ATOM 2542 C CA . GLY A 1 325 ? 32.503 12.094 5.945 1.00 72.69 325 GLY A CA 1
ATOM 2543 C C . GLY A 1 325 ? 31.385 12.377 6.962 1.00 72.69 325 GLY A C 1
ATOM 2544 O O . GLY A 1 325 ? 30.564 11.509 7.215 1.00 72.69 325 GLY A O 1
ATOM 2545 N N . ASN A 1 326 ? 31.311 13.575 7.545 1.00 70.31 326 ASN A N 1
ATOM 2546 C CA . ASN A 1 326 ? 30.263 13.906 8.526 1.00 70.31 326 ASN A CA 1
ATOM 2547 C C . ASN A 1 326 ? 28.908 14.093 7.832 1.00 70.31 326 ASN A C 1
ATOM 2549 O O . ASN A 1 326 ? 28.826 14.742 6.785 1.00 70.31 326 ASN A O 1
ATOM 2553 N N . LYS A 1 327 ? 27.847 13.513 8.399 1.00 69.44 327 LYS A N 1
ATOM 2554 C CA . LYS A 1 327 ? 26.476 13.632 7.884 1.00 69.44 327 LYS A CA 1
ATOM 2555 C C . LYS A 1 327 ? 25.496 13.760 9.046 1.00 69.44 327 LYS A C 1
ATOM 2557 O O . LYS A 1 327 ? 25.527 12.948 9.971 1.00 69.44 327 LYS A O 1
ATOM 2562 N N . SER A 1 328 ? 24.625 14.758 8.962 1.00 71.44 328 SER A N 1
ATOM 2563 C CA . SER A 1 328 ? 23.466 14.913 9.839 1.00 71.44 328 SER A CA 1
ATOM 2564 C C . SER A 1 328 ? 22.321 14.048 9.313 1.00 71.44 328 SER A C 1
ATOM 2566 O O . SER A 1 328 ? 22.148 13.906 8.099 1.00 71.44 328 SER A O 1
ATOM 2568 N N . PHE A 1 329 ? 21.542 13.462 10.213 1.00 72.06 329 PHE A N 1
ATOM 2569 C CA . PHE A 1 329 ? 20.376 12.666 9.858 1.00 72.06 329 PHE A CA 1
ATOM 2570 C C . PHE A 1 329 ? 19.238 12.863 10.848 1.00 72.06 329 PHE A C 1
ATOM 2572 O O . PHE A 1 329 ? 19.452 13.239 11.998 1.00 72.06 329 PHE A O 1
ATOM 2579 N N . TYR A 1 330 ? 18.033 12.554 10.383 1.00 76.69 330 TYR A N 1
ATOM 2580 C CA . TYR A 1 330 ? 16.828 12.474 11.189 1.00 76.69 330 TYR A CA 1
ATOM 2581 C C . TYR A 1 330 ? 16.167 11.123 10.939 1.00 76.69 330 TYR A C 1
ATOM 2583 O O . TYR A 1 330 ? 16.126 10.658 9.800 1.00 76.69 330 TYR A O 1
ATOM 2591 N N . ILE A 1 331 ? 15.701 10.491 12.005 1.00 73.44 331 ILE A N 1
ATOM 2592 C CA . ILE A 1 331 ? 15.080 9.176 12.002 1.00 73.44 331 ILE A CA 1
ATOM 2593 C C . ILE A 1 331 ? 13.724 9.299 12.699 1.00 73.44 331 ILE A C 1
ATOM 2595 O O . ILE A 1 331 ? 13.643 9.768 13.834 1.00 73.44 331 ILE A O 1
ATOM 2599 N N . ASP A 1 332 ? 12.685 8.815 12.027 1.00 73.88 332 ASP A N 1
ATOM 2600 C CA . ASP A 1 332 ? 11.357 8.586 12.592 1.00 73.88 332 ASP A CA 1
ATOM 2601 C C . ASP A 1 332 ? 10.906 7.181 12.174 1.00 73.88 332 ASP A C 1
ATOM 2603 O O . ASP A 1 332 ? 10.856 6.872 10.981 1.00 73.88 332 ASP A O 1
ATOM 2607 N N . ILE A 1 333 ? 10.698 6.294 13.150 1.00 76.25 333 ILE A N 1
ATOM 2608 C CA . ILE A 1 333 ? 10.417 4.869 12.931 1.00 76.25 333 ILE A CA 1
ATOM 2609 C C . ILE A 1 333 ? 9.268 4.428 13.816 1.00 76.25 333 ILE A C 1
ATOM 2611 O O . ILE A 1 333 ? 9.281 4.633 15.029 1.00 76.25 333 ILE A O 1
ATOM 2615 N N . GLU A 1 334 ? 8.349 3.676 13.229 1.00 71.69 334 GLU A N 1
ATOM 2616 C CA . GLU A 1 334 ? 7.370 2.880 13.953 1.00 71.69 334 GLU A CA 1
ATOM 2617 C C . GLU A 1 334 ? 7.620 1.393 13.696 1.00 71.69 334 GLU A C 1
ATOM 2619 O O . GLU A 1 334 ? 7.748 0.968 12.546 1.00 71.69 334 GLU A O 1
ATOM 2624 N N . PHE A 1 335 ? 7.668 0.580 14.755 1.00 74.00 335 PHE A N 1
ATOM 2625 C CA . PHE A 1 335 ? 7.616 -0.871 14.603 1.00 74.00 335 PHE A CA 1
ATOM 2626 C C . PHE A 1 335 ? 6.690 -1.536 15.616 1.00 74.00 335 PHE A C 1
ATOM 2628 O O . PHE A 1 335 ? 6.486 -1.062 16.733 1.00 74.00 335 PHE A O 1
ATOM 2635 N N . ILE A 1 336 ? 6.120 -2.667 15.203 1.00 67.12 336 ILE A N 1
ATOM 2636 C CA . ILE A 1 336 ? 5.238 -3.486 16.030 1.00 67.12 336 ILE A CA 1
ATOM 2637 C C . ILE A 1 336 ? 6.084 -4.580 16.687 1.00 67.12 336 ILE A C 1
ATOM 2639 O O . ILE A 1 336 ? 6.730 -5.381 16.010 1.00 67.12 336 ILE A O 1
ATOM 2643 N N . GLN A 1 337 ? 6.088 -4.603 18.016 1.00 65.06 337 GLN A N 1
ATOM 2644 C CA . GLN A 1 337 ? 6.508 -5.750 18.804 1.00 65.06 337 GLN A CA 1
ATOM 2645 C C . GLN A 1 337 ? 5.418 -6.819 18.677 1.00 65.06 337 GLN A C 1
ATOM 2647 O O . GLN A 1 337 ? 4.349 -6.726 19.282 1.00 65.06 337 GLN A O 1
ATOM 2652 N N . GLU A 1 338 ? 5.669 -7.837 17.863 1.00 50.94 338 GLU A N 1
ATOM 2653 C CA . GLU A 1 338 ? 4.879 -9.062 17.923 1.00 50.94 338 GLU A CA 1
ATOM 2654 C C . GLU A 1 338 ? 5.192 -9.722 19.259 1.00 50.94 338 GLU A C 1
ATOM 2656 O O . GLU A 1 338 ? 6.246 -10.322 19.385 1.00 50.94 338 GLU A O 1
ATOM 2661 N N . ILE A 1 339 ? 4.322 -9.563 20.261 1.00 44.56 339 ILE A N 1
ATOM 2662 C CA . ILE A 1 339 ? 4.452 -10.293 21.524 1.00 44.56 339 ILE A CA 1
ATOM 2663 C C . ILE A 1 339 ? 4.107 -11.744 21.220 1.00 44.56 339 ILE A C 1
ATOM 2665 O O . ILE A 1 339 ? 2.941 -12.146 21.268 1.00 44.56 339 ILE A O 1
ATOM 2669 N N . ASN A 1 340 ? 5.119 -12.541 20.902 1.00 41.44 340 ASN A N 1
ATOM 2670 C CA . ASN A 1 340 ? 4.944 -13.976 20.926 1.00 41.44 340 ASN A CA 1
ATOM 2671 C C . ASN A 1 340 ? 4.962 -14.382 22.397 1.00 41.44 340 ASN A C 1
ATOM 2673 O O . ASN A 1 340 ? 5.999 -14.346 23.055 1.00 41.44 340 ASN A O 1
ATOM 2677 N N . TYR A 1 341 ? 3.802 -14.764 22.938 1.00 32.53 341 TYR A N 1
ATOM 2678 C CA . TYR A 1 341 ? 3.740 -15.455 24.223 1.00 32.53 341 TYR A CA 1
ATOM 2679 C C . TYR A 1 341 ? 4.427 -16.816 24.070 1.00 32.53 341 TYR A C 1
ATOM 2681 O O . TYR A 1 341 ? 3.782 -17.851 23.901 1.00 32.53 341 TYR A O 1
ATOM 2689 N N . VAL A 1 342 ? 5.757 -16.831 24.109 1.00 34.75 342 VAL A N 1
ATOM 2690 C CA . VAL A 1 342 ? 6.512 -18.063 24.269 1.00 34.75 342 VAL A CA 1
ATOM 2691 C C . VAL A 1 342 ? 6.296 -18.478 25.715 1.00 34.75 342 VAL A C 1
ATOM 2693 O O . VAL A 1 342 ? 6.925 -17.966 26.639 1.00 34.75 342 VAL A O 1
ATOM 2696 N N . THR A 1 343 ? 5.336 -19.379 25.918 1.00 31.48 343 THR A N 1
ATOM 2697 C CA . THR A 1 343 ? 5.185 -20.110 27.178 1.00 31.48 343 THR A CA 1
ATOM 2698 C C . THR A 1 343 ? 6.575 -20.614 27.576 1.00 31.48 343 THR A C 1
ATOM 2700 O O . THR A 1 343 ? 7.203 -21.277 26.746 1.00 31.48 343 THR A O 1
ATOM 2703 N N . PRO A 1 344 ? 7.102 -20.300 28.774 1.00 32.72 344 PRO A N 1
ATOM 2704 C CA . PRO A 1 344 ? 8.448 -20.709 29.146 1.00 32.72 344 PRO A CA 1
ATOM 2705 C C . PRO A 1 344 ? 8.544 -22.233 29.073 1.00 32.72 344 PRO A C 1
ATOM 2707 O O . PRO A 1 344 ? 7.953 -22.953 29.881 1.00 32.72 344 PRO A O 1
ATOM 2710 N N . VAL A 1 345 ? 9.266 -22.729 28.068 1.00 35.56 345 VAL A N 1
ATOM 2711 C CA . VAL A 1 345 ? 9.597 -24.145 27.966 1.00 35.56 345 VAL A CA 1
ATOM 2712 C C . VAL A 1 345 ? 10.586 -24.429 29.087 1.00 35.56 345 VAL A C 1
ATOM 2714 O O . VAL A 1 345 ? 11.619 -23.773 29.214 1.00 35.56 345 VAL A O 1
ATOM 2717 N N . ASN A 1 346 ? 10.214 -25.378 29.939 1.00 33.03 346 ASN A N 1
ATOM 2718 C CA . ASN A 1 346 ? 10.988 -25.832 31.083 1.00 33.03 346 ASN A CA 1
ATOM 2719 C C . ASN A 1 346 ? 12.464 -26.076 30.675 1.00 33.03 346 ASN A C 1
ATOM 2721 O O . ASN A 1 346 ? 12.702 -26.853 29.749 1.00 33.03 346 ASN A O 1
ATOM 2725 N N . PRO A 1 347 ? 13.459 -25.469 31.353 1.00 38.84 347 PRO A N 1
ATOM 2726 C CA . PRO A 1 347 ? 14.878 -25.517 30.967 1.00 38.84 347 PRO A CA 1
ATOM 2727 C C . PRO A 1 347 ? 15.542 -26.907 31.068 1.00 38.84 347 PRO A C 1
ATOM 2729 O O . PRO A 1 347 ? 16.755 -27.029 30.935 1.00 38.84 347 PRO A O 1
ATOM 2732 N N . SER A 1 348 ? 14.775 -27.978 31.278 1.00 35.19 348 SER A N 1
ATOM 2733 C CA . SER A 1 348 ? 15.275 -29.347 31.448 1.00 35.19 348 SER A CA 1
ATOM 2734 C C . SER A 1 348 ? 15.370 -30.180 30.159 1.00 35.19 348 SER A C 1
ATOM 2736 O O . SER A 1 348 ? 15.693 -31.361 30.246 1.00 35.19 348 SER A O 1
ATOM 2738 N N . THR A 1 349 ? 15.122 -29.620 28.964 1.00 38.34 349 THR A N 1
ATOM 2739 C CA . THR A 1 349 ? 15.091 -30.421 27.713 1.00 38.34 349 THR A CA 1
ATOM 2740 C C . THR A 1 349 ? 15.961 -29.946 26.544 1.00 38.34 349 THR A C 1
ATOM 2742 O O . THR A 1 349 ? 15.857 -30.518 25.462 1.00 38.34 349 THR A O 1
ATOM 2745 N N . GLN A 1 350 ? 16.884 -28.996 26.723 1.00 33.69 350 GLN A N 1
ATOM 2746 C CA . GLN A 1 350 ? 17.889 -28.722 25.683 1.00 33.69 350 GLN A CA 1
ATOM 2747 C C . GLN A 1 350 ? 19.135 -29.596 25.872 1.00 33.69 350 GLN A C 1
ATOM 2749 O O . GLN A 1 350 ? 20.049 -29.273 26.628 1.00 33.69 350 GLN A O 1
ATOM 2754 N N . GLN A 1 351 ? 19.167 -30.725 25.160 1.00 29.77 351 GLN A N 1
ATOM 2755 C CA . GLN A 1 351 ? 20.422 -31.398 24.845 1.00 29.77 351 GLN A CA 1
ATOM 2756 C C . GLN A 1 351 ? 21.185 -30.587 23.792 1.00 29.77 351 GLN A C 1
ATOM 2758 O O . GLN A 1 351 ? 20.641 -30.196 22.762 1.00 29.77 351 GLN A O 1
ATOM 2763 N N . PHE A 1 352 ? 22.459 -30.351 24.092 1.00 30.70 352 PHE A N 1
ATOM 2764 C CA . PHE A 1 352 ? 23.463 -29.731 23.240 1.00 30.70 352 PHE A CA 1
ATOM 2765 C C . PHE A 1 352 ? 23.544 -30.398 21.858 1.00 30.70 352 PHE A C 1
ATOM 2767 O O . PHE A 1 352 ? 23.816 -31.593 21.767 1.00 30.70 352 PHE A O 1
ATOM 2774 N N . ILE A 1 353 ? 23.458 -29.605 20.788 1.00 27.41 353 ILE A N 1
ATOM 2775 C CA . ILE A 1 353 ? 24.180 -29.892 19.544 1.00 27.41 353 ILE A CA 1
ATOM 2776 C C . ILE A 1 353 ? 25.120 -28.716 19.306 1.00 27.41 353 ILE A C 1
ATOM 2778 O O . ILE A 1 353 ? 24.746 -27.669 18.790 1.00 27.41 353 ILE A O 1
ATOM 2782 N N . GLN A 1 354 ? 26.356 -28.903 19.754 1.00 29.52 354 GLN A N 1
ATOM 2783 C CA . GLN A 1 354 ? 27.491 -28.066 19.413 1.00 29.52 354 GLN A CA 1
ATOM 2784 C C . GLN A 1 354 ? 28.103 -28.669 18.141 1.00 29.52 354 GLN A C 1
ATOM 2786 O O . GLN A 1 354 ? 28.745 -29.714 18.198 1.00 29.52 354 GLN A O 1
ATOM 2791 N N . GLN A 1 355 ? 27.880 -28.048 16.985 1.00 26.27 355 GLN A N 1
ATOM 2792 C CA . GLN A 1 355 ? 28.707 -28.276 15.800 1.00 26.27 355 GLN A CA 1
ATOM 2793 C C . GLN A 1 355 ? 29.237 -26.926 15.335 1.00 26.27 355 GLN A C 1
ATOM 2795 O O . GLN A 1 355 ? 28.520 -26.125 14.746 1.00 26.27 355 GLN A O 1
ATOM 2800 N N . GLY A 1 356 ? 30.502 -26.674 15.661 1.00 25.89 356 GLY A N 1
ATOM 2801 C CA . GLY A 1 356 ? 31.305 -25.693 14.953 1.00 25.89 356 GLY A CA 1
ATOM 2802 C C . GLY A 1 356 ? 31.941 -26.350 13.733 1.00 25.89 356 GLY A C 1
ATOM 2803 O O . GLY A 1 356 ? 32.342 -27.507 13.811 1.00 25.89 356 GLY A O 1
ATOM 2804 N N . PHE A 1 357 ? 32.071 -25.592 12.650 1.00 23.38 357 PHE A N 1
ATOM 2805 C CA . PHE A 1 357 ? 33.152 -25.761 11.688 1.00 23.38 357 PHE A CA 1
ATOM 2806 C C . PHE A 1 357 ? 33.628 -24.379 11.236 1.00 23.38 357 PHE A C 1
ATOM 2808 O O . PHE A 1 357 ? 32.871 -23.575 10.698 1.00 23.38 357 PHE A O 1
ATOM 2815 N N . ILE A 1 358 ? 34.895 -24.127 11.548 1.00 31.39 358 ILE A N 1
ATOM 2816 C CA . ILE A 1 358 ? 35.805 -23.223 10.850 1.00 31.39 358 ILE A CA 1
ATOM 2817 C C . ILE A 1 358 ? 36.251 -23.983 9.597 1.00 31.39 358 ILE A C 1
ATOM 2819 O O . ILE A 1 358 ? 36.589 -25.154 9.743 1.00 31.39 358 ILE A O 1
ATOM 2823 N N . GLU A 1 359 ? 36.311 -23.346 8.426 1.00 27.42 359 GLU A N 1
ATOM 2824 C CA . GLU A 1 359 ? 37.369 -23.634 7.445 1.00 27.42 359 GLU A CA 1
ATOM 2825 C C . GLU A 1 359 ? 37.503 -22.515 6.396 1.00 27.42 359 GLU A C 1
ATOM 2827 O O . GLU A 1 359 ? 36.571 -22.179 5.669 1.00 27.42 359 GLU A O 1
ATOM 2832 N N . ASP A 1 360 ? 38.685 -21.901 6.459 1.00 29.42 360 ASP A N 1
ATOM 2833 C CA . ASP A 1 360 ? 39.555 -21.304 5.444 1.00 29.42 360 ASP A CA 1
ATOM 2834 C C . ASP A 1 360 ? 39.115 -21.221 3.971 1.00 29.42 360 ASP A C 1
ATOM 2836 O O . ASP A 1 360 ? 38.541 -22.129 3.374 1.00 29.42 360 ASP A O 1
ATOM 2840 N N . GLY A 1 361 ? 39.513 -20.105 3.351 1.00 27.22 361 GLY A N 1
ATOM 2841 C CA . GLY A 1 361 ? 39.429 -19.897 1.910 1.00 27.22 361 GLY A CA 1
ATOM 2842 C C . GLY A 1 361 ? 40.511 -20.616 1.107 1.00 27.22 361 GLY A C 1
ATOM 2843 O O . GLY A 1 361 ? 41.469 -21.148 1.654 1.00 27.22 361 GLY A O 1
ATOM 2844 N N . PHE A 1 362 ? 40.393 -20.528 -0.218 1.00 28.94 362 PHE A N 1
ATOM 2845 C CA . PHE A 1 362 ? 41.520 -20.607 -1.142 1.00 28.94 362 PHE A CA 1
ATOM 2846 C C . PHE A 1 362 ? 41.263 -19.758 -2.390 1.00 28.94 362 PHE A C 1
ATOM 2848 O O . PHE A 1 362 ? 40.136 -19.626 -2.865 1.00 28.94 362 PHE A O 1
ATOM 2855 N N . ILE A 1 363 ? 42.365 -19.182 -2.861 1.00 28.89 363 ILE A N 1
ATOM 2856 C CA . ILE A 1 363 ? 42.589 -18.545 -4.156 1.00 28.89 363 ILE A CA 1
ATOM 2857 C C . ILE A 1 363 ? 42.721 -19.644 -5.221 1.00 28.89 363 ILE A C 1
ATOM 2859 O O . ILE A 1 363 ? 43.472 -20.592 -4.997 1.00 28.89 363 ILE A O 1
ATOM 2863 N N . GLU A 1 364 ? 42.086 -19.445 -6.377 1.00 34.59 364 GLU A N 1
ATOM 2864 C CA . GLU A 1 364 ? 42.707 -19.539 -7.713 1.00 34.59 364 GLU A CA 1
ATOM 2865 C C . GLU A 1 364 ? 42.213 -18.372 -8.574 1.00 34.59 364 GLU A C 1
ATOM 2867 O O . GLU A 1 364 ? 41.002 -18.052 -8.497 1.00 34.59 364 GLU A O 1
#

Sequence (364 aa):
MPAARPSSNFKDKTNITPSVNRKTEATAEDFQEAGQIFDDHANRIDQLENELYHQDFIGYFSSLASLQANYPTAPDQSFAIIVNGANVPQEIYRYINNTWTASQTYKAILTYPTKADFPNPGQEETLYFAKDNKKSWLWYDSKYNDITPVGGAAGAVTASDVAVDSTLLAQTDGATQEEVNEDFDTAITANEQQAEENRTELESLNAAAVKTTAQTLTPTEQQQARENIKAASIPIYTDWQDFTYSSNATLSGREQLKYKKIGNRVLLKGGGEMNDSANLVHIGTLPASHAPDVPRTFVYDMQTFIMRLQIDEYGAVFLMRNGTGNKSFYIDIEFIQEINYVTPVNPSTQQFIQQGFIEDGFIE

Nearest PDB structures (foldseek):
  2bse-assembly1_C  TM=6.726E-01  e=4.820E-03  Lactococcus virus P2
  3da0-assembly1_C  TM=6.313E-01  e=3.431E-03  Lactococcus phage TP901-1
  2jp1-assembly1_B  TM=5.303E-01  e=9.366E-01  Homo sapiens
  4jpq-assembly2_B  TM=2.317E-01  e=7.902E-01  Bacteroides uniformis ATCC 8492
  5itd-assembly1_B  TM=1.809E-01  e=3.258E+00  Homo sapiens

Foldseek 3Di:
DDQDDDDPQLVPADPPDDDPDPSNDQDPVSVVSVVVSVVSVVVVVVVVCCCVPPQQEPEEAQDPVRVCVVPVDDPAQRWYWHDPPPPDDTWIWGCHPSDTDTPDDQPLEEEDQAPVPADQQHDANHWYAHPPVRWIWGRDPRDTDTPRPPDPDDDPDDPPPPPPPPPVVVPDPDDDVVNVVVVVVVVVVVVVVVVVVVVVVVVVVVVVVLVVLVVPDDPVVNVVVVVVCVVPPQDPPPDWAAFAFDPFFDFADDWGWTWDDDPQKIKIWTKGKGPDPDQKDFGGFDQLVHAACAKDWDWDDDPVWIKIWIQGNRRTIMIGTDDDDIDIDIDIDMDGRPPDPPPPDDPPPDDDDDDDDDDDDDDD